Protein AF-A0A8B6HES9-F1 (afdb_monomer_lite)

pLDDT: mean 75.29, std 14.44, range [34.16, 93.25]

Radius of gyration: 29.22 Å; chains: 1; bounding box: 90×58×64 Å

Foldseek 3Di:
DDDPPPPPPDPDDPPAADQCAARFARHHDPDPDADDLVLLVLCQVQVVLCVVLVNQPHPDDCCNQCPPPTNSVSCVVSSHHHDPVNSVCRGPVVSVVSVVCVVDPPPPQWDWLVRVQVVVCVVCVVVVHNDDRDDSVVVVVVCCVVPVQWDWDDDPPTIIIGGPVCVVVNVCSVVPDCVVVVVVVVVVVVVVVVVPDPDPPPDDDDPVVVVVPDDDDD

Structure (mmCIF, N/CA/C/O backbone):
data_AF-A0A8B6HES9-F1
#
_entry.id   AF-A0A8B6HES9-F1
#
loop_
_atom_site.group_PDB
_atom_site.id
_atom_site.type_symbol
_atom_site.label_atom_id
_atom_site.label_alt_id
_atom_site.label_comp_id
_atom_site.label_asym_id
_atom_site.label_entity_id
_atom_site.label_seq_id
_atom_site.pdbx_PDB_ins_code
_atom_site.Cartn_x
_atom_site.Cartn_y
_atom_site.Cartn_z
_atom_site.occupancy
_atom_site.B_iso_or_equiv
_atom_site.auth_seq_id
_atom_site.auth_comp_id
_atom_site.auth_asym_id
_atom_site.auth_atom_id
_atom_site.pdbx_PDB_model_num
ATOM 1 N N . MET A 1 1 ? -30.762 -40.862 16.232 1.00 34.16 1 MET A N 1
ATOM 2 C CA . MET A 1 1 ? -31.813 -39.990 15.666 1.00 34.16 1 MET A CA 1
ATOM 3 C C . MET A 1 1 ? -31.389 -38.541 15.813 1.00 34.16 1 MET A C 1
ATOM 5 O O . MET A 1 1 ? -30.994 -38.138 16.899 1.00 34.16 1 MET A O 1
ATOM 9 N N . ALA A 1 2 ? -31.388 -37.820 14.696 1.00 34.88 2 ALA A N 1
ATOM 10 C CA . ALA A 1 2 ? -30.847 -36.479 14.538 1.00 34.88 2 ALA A CA 1
ATOM 11 C C . ALA A 1 2 ? -31.615 -35.413 15.338 1.00 34.88 2 ALA A C 1
ATOM 13 O O . ALA A 1 2 ? -32.841 -35.364 15.292 1.00 34.88 2 ALA A O 1
ATOM 14 N N . LYS A 1 3 ? -30.884 -34.498 15.983 1.00 34.69 3 LYS A N 1
ATOM 15 C CA . LYS A 1 3 ? -31.367 -33.142 16.263 1.00 34.69 3 LYS A CA 1
ATOM 16 C C . LYS A 1 3 ? -30.569 -32.186 15.387 1.00 34.69 3 LYS A C 1
ATOM 18 O O . LYS A 1 3 ? -29.464 -31.781 15.727 1.00 34.69 3 LYS A O 1
ATOM 23 N N . ILE A 1 4 ? -31.139 -31.881 14.225 1.00 37.88 4 ILE A N 1
ATOM 24 C CA . ILE A 1 4 ? -30.712 -30.776 13.370 1.00 37.88 4 ILE A CA 1
ATOM 25 C C . ILE A 1 4 ? -31.086 -29.495 14.119 1.00 37.88 4 ILE A C 1
ATOM 27 O O . ILE A 1 4 ? -32.245 -29.081 14.116 1.00 37.88 4 ILE A O 1
ATOM 31 N N . ILE A 1 5 ? -30.119 -28.894 14.811 1.00 40.62 5 ILE A N 1
ATOM 32 C CA . ILE A 1 5 ? -30.250 -27.524 15.302 1.00 40.62 5 ILE A CA 1
ATOM 33 C C . ILE A 1 5 ? -30.087 -26.624 14.077 1.00 40.62 5 ILE A C 1
ATOM 35 O O . ILE A 1 5 ? -28.983 -26.414 13.580 1.00 40.62 5 ILE A O 1
ATOM 39 N N . ARG A 1 6 ? -31.214 -26.119 13.567 1.00 39.84 6 ARG A N 1
ATOM 40 C CA . ARG A 1 6 ? -31.250 -24.932 12.707 1.00 39.84 6 ARG A CA 1
ATOM 41 C C . ARG A 1 6 ? -30.696 -23.757 13.515 1.00 39.84 6 ARG A C 1
ATOM 43 O O . ARG A 1 6 ? -31.442 -23.091 14.226 1.00 39.84 6 ARG A O 1
ATOM 50 N N . LEU A 1 7 ? -29.399 -23.496 13.400 1.00 37.38 7 LEU A N 1
ATOM 51 C CA . LEU A 1 7 ? -28.848 -22.179 13.696 1.00 37.38 7 LEU A CA 1
ATOM 52 C C . LEU A 1 7 ? -29.183 -21.273 12.510 1.00 37.38 7 LEU A C 1
ATOM 54 O O . LEU A 1 7 ? -28.430 -21.162 11.547 1.00 37.38 7 LEU A O 1
ATOM 58 N N . LEU A 1 8 ? -30.357 -20.646 12.584 1.00 42.25 8 LEU A N 1
ATOM 59 C CA . LEU A 1 8 ? -30.598 -19.363 11.935 1.00 42.25 8 LEU A CA 1
ATOM 60 C C . LEU A 1 8 ? -29.732 -18.333 12.670 1.00 42.25 8 LEU A C 1
ATOM 62 O O . LEU A 1 8 ? -30.194 -17.658 13.585 1.00 42.25 8 LEU A O 1
ATOM 66 N N . ALA A 1 9 ? -28.450 -18.267 12.318 1.00 35.72 9 ALA A N 1
ATOM 67 C CA . ALA A 1 9 ? -27.620 -17.132 12.676 1.00 35.72 9 ALA A CA 1
ATOM 68 C C . ALA A 1 9 ? -27.917 -16.022 11.664 1.00 35.72 9 ALA A C 1
ATOM 70 O O . ALA A 1 9 ? -27.578 -16.121 10.486 1.00 35.72 9 ALA A O 1
ATOM 71 N N . SER A 1 10 ? -28.635 -15.015 12.152 1.00 40.62 10 SER A N 1
ATOM 72 C CA . SER A 1 10 ? -28.864 -13.721 11.520 1.00 40.62 10 SER A CA 1
ATOM 73 C C . SER A 1 10 ? -27.591 -13.200 10.846 1.00 40.62 10 SER A C 1
ATOM 75 O O . SER A 1 10 ? -26.553 -13.061 11.490 1.00 40.62 10 SER A O 1
ATOM 77 N N . SER A 1 11 ? -27.671 -12.904 9.552 1.00 44.75 11 SER A N 1
ATOM 78 C CA . SER A 1 11 ? -26.618 -12.260 8.766 1.00 44.75 11 SER A CA 1
ATOM 79 C C . SER A 1 11 ? -26.567 -10.748 9.032 1.00 44.75 11 SER A C 1
ATOM 81 O O . SER A 1 11 ? -26.698 -9.957 8.101 1.00 44.75 11 SER A O 1
ATOM 83 N N . ALA A 1 12 ? -26.420 -10.348 10.296 1.00 42.59 12 ALA A N 1
ATOM 84 C CA . ALA A 1 12 ? -26.303 -8.950 10.703 1.00 42.59 12 ALA A CA 1
ATOM 85 C C . ALA A 1 12 ? -24.892 -8.668 11.252 1.00 42.59 12 ALA A C 1
ATOM 87 O O . ALA A 1 12 ? -24.529 -9.129 12.331 1.00 42.59 12 ALA A O 1
ATOM 88 N N . ASP A 1 13 ? -24.101 -7.965 10.439 1.00 45.03 13 ASP A N 1
ATOM 89 C CA . ASP A 1 13 ? -23.081 -6.971 10.805 1.00 45.03 13 ASP A CA 1
ATOM 90 C C . ASP A 1 13 ? -22.252 -7.200 12.080 1.00 45.03 13 ASP A C 1
ATOM 92 O O . ASP A 1 13 ? -22.381 -6.500 13.080 1.00 45.03 13 ASP A O 1
ATOM 96 N N . ILE A 1 14 ? -21.292 -8.124 12.026 1.00 49.12 14 ILE A N 1
ATOM 97 C CA . ILE A 1 14 ? -20.316 -8.315 13.111 1.00 49.12 14 ILE A CA 1
ATOM 98 C C . ILE A 1 14 ? -19.074 -7.442 12.884 1.00 49.12 14 ILE A C 1
ATOM 100 O O . ILE A 1 14 ? -18.001 -8.006 12.753 1.00 49.12 14 ILE A O 1
ATOM 104 N N . TRP A 1 15 ? -19.169 -6.106 12.817 1.00 58.66 15 TRP A N 1
ATOM 105 C CA . TRP A 1 15 ? -17.980 -5.227 12.955 1.00 58.66 15 TRP A CA 1
ATOM 106 C C . TRP A 1 15 ? -18.304 -3.804 13.455 1.00 58.66 15 TRP A C 1
ATOM 108 O O . TRP A 1 15 ? -17.735 -2.829 12.962 1.00 58.66 15 TRP A O 1
ATOM 118 N N . GLU A 1 16 ? -19.191 -3.645 14.435 1.00 71.88 16 GLU A N 1
ATOM 119 C CA . GLU A 1 16 ? -19.455 -2.327 15.033 1.00 71.88 16 GLU A CA 1
ATOM 120 C C . GLU A 1 16 ? -18.166 -1.730 15.652 1.00 71.88 16 GLU A C 1
ATOM 122 O O . GLU A 1 16 ? -17.304 -2.446 16.180 1.00 71.88 16 GLU A O 1
ATOM 127 N N . THR A 1 17 ? -17.952 -0.421 15.496 1.00 81.06 17 THR A N 1
ATOM 128 C CA . THR A 1 17 ? -16.776 0.265 16.058 1.00 81.06 17 THR A CA 1
ATOM 129 C C . THR A 1 17 ? -17.053 0.610 17.508 1.00 81.06 17 THR A C 1
ATOM 131 O O . THR A 1 17 ? -17.986 1.349 17.804 1.00 81.06 17 THR A O 1
ATOM 134 N N . ASP A 1 18 ? -16.212 0.122 18.416 1.00 83.81 18 ASP A N 1
ATOM 135 C CA . ASP A 1 18 ? -16.264 0.553 19.806 1.00 83.81 18 ASP A CA 1
ATOM 136 C C . ASP A 1 18 ? -15.560 1.911 19.935 1.00 83.81 18 ASP A C 1
ATOM 138 O O . ASP A 1 18 ? -14.329 1.996 19.973 1.00 83.81 18 ASP A O 1
ATOM 142 N N . TRP A 1 19 ? -16.347 2.985 19.976 1.00 85.00 19 TRP A N 1
ATOM 143 C CA . TRP A 1 19 ? -15.852 4.363 20.072 1.00 85.00 19 TRP A CA 1
ATOM 144 C C . TRP A 1 19 ? -15.272 4.713 21.451 1.00 85.00 19 TRP A C 1
ATOM 146 O O . TRP A 1 19 ? -14.629 5.754 21.603 1.00 85.00 19 TRP A O 1
ATOM 156 N N . THR A 1 20 ? -15.434 3.839 22.454 1.00 81.19 20 THR A N 1
ATOM 157 C CA . THR A 1 20 ? -14.733 3.982 23.743 1.00 81.19 20 THR A CA 1
ATOM 158 C C . THR A 1 20 ? -13.254 3.596 23.635 1.00 81.19 20 THR A C 1
ATOM 160 O O . THR A 1 20 ? -12.436 4.020 24.457 1.00 81.19 20 THR A O 1
ATOM 163 N N . LYS A 1 21 ? -12.904 2.842 22.586 1.00 84.69 21 LYS A N 1
ATOM 164 C CA . LYS A 1 21 ? -11.553 2.407 22.233 1.00 84.69 21 LYS A CA 1
ATOM 165 C C . LYS A 1 21 ? -10.972 3.261 21.112 1.00 84.69 21 LYS A C 1
ATOM 167 O O . LYS A 1 21 ? -11.639 4.107 20.516 1.00 84.69 21 LYS A O 1
ATOM 172 N N . TRP A 1 22 ? -9.698 3.046 20.802 1.00 85.88 22 TRP A N 1
ATOM 173 C CA . TRP A 1 22 ? -9.084 3.704 19.653 1.00 85.88 22 TRP A CA 1
ATOM 174 C C . TRP A 1 22 ? -9.729 3.222 18.356 1.00 85.88 22 TRP A C 1
ATOM 176 O O . TRP A 1 22 ? -9.612 2.053 17.997 1.00 85.88 22 TRP A O 1
ATOM 186 N N . CYS A 1 23 ? -10.348 4.127 17.603 1.00 86.31 23 CYS A N 1
ATOM 187 C CA . CYS A 1 23 ? -11.149 3.775 16.427 1.00 86.31 23 CYS A CA 1
ATOM 188 C C . CYS A 1 23 ? -10.378 2.966 15.362 1.00 86.31 23 CYS A C 1
ATOM 190 O O . CYS A 1 23 ? -10.962 2.095 14.724 1.00 86.31 23 CYS A O 1
ATOM 192 N N . LEU A 1 24 ? -9.062 3.183 15.212 1.00 86.44 24 LEU A N 1
ATOM 193 C CA . LEU A 1 24 ? -8.240 2.536 14.177 1.00 86.44 24 LEU A CA 1
ATOM 194 C C . LEU A 1 24 ? -7.745 1.123 14.527 1.00 86.44 24 LEU A C 1
ATOM 196 O O . LEU A 1 24 ? -7.635 0.295 13.630 1.00 86.44 24 LEU A O 1
ATOM 200 N N . CYS A 1 25 ? -7.399 0.844 15.788 1.00 85.12 25 CYS A N 1
ATOM 201 C CA . CYS A 1 25 ? -6.838 -0.456 16.202 1.00 85.12 25 CYS A CA 1
ATOM 202 C C . CYS A 1 25 ? -7.688 -1.201 1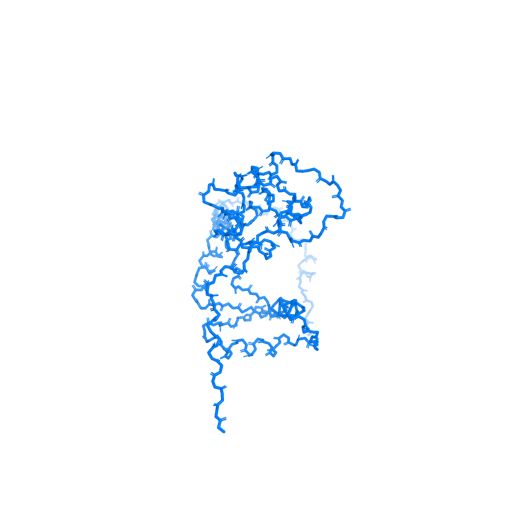7.236 1.00 85.12 25 CYS A C 1
ATOM 204 O O . CYS A 1 25 ? -7.400 -2.354 17.527 1.00 85.12 25 CYS A O 1
ATOM 206 N N . GLN A 1 26 ? -8.739 -0.567 17.765 1.00 85.69 26 GLN A N 1
ATOM 207 C CA . GLN A 1 26 ? -9.658 -1.127 18.760 1.00 85.69 26 GLN A CA 1
ATOM 208 C C . GLN A 1 26 ? -8.974 -1.574 20.063 1.00 85.69 26 GLN A C 1
ATOM 210 O O . GLN A 1 26 ? -9.501 -2.411 20.790 1.00 85.69 26 GLN A O 1
ATOM 215 N N . GLU A 1 27 ? -7.818 -0.994 20.382 1.00 81.50 27 GLU A N 1
ATOM 216 C CA . GLU A 1 27 ? -7.149 -1.167 21.672 1.00 81.50 27 GLU A CA 1
ATOM 217 C C . GLU A 1 27 ? -7.706 -0.175 22.705 1.00 81.50 27 GLU A C 1
ATOM 219 O O . GLU A 1 27 ? -8.280 0.863 22.357 1.00 81.50 27 GLU A O 1
ATOM 224 N N . VAL A 1 28 ? -7.550 -0.493 23.990 1.00 77.44 28 VAL A N 1
ATOM 225 C CA . VAL A 1 28 ? -8.020 0.365 25.087 1.00 77.44 28 VAL A CA 1
ATOM 226 C C . VAL A 1 28 ? -7.121 1.608 25.208 1.00 77.44 28 VAL A C 1
ATOM 228 O O . VAL A 1 28 ? -5.902 1.482 25.086 1.00 77.44 28 VAL A O 1
ATOM 231 N N . PRO A 1 29 ? -7.674 2.808 25.469 1.00 71.31 29 PRO A N 1
ATOM 232 C CA . PRO A 1 29 ? -6.888 4.013 25.710 1.00 71.31 29 PRO A CA 1
ATOM 233 C C . PRO A 1 29 ? -6.021 3.916 26.959 1.00 71.31 29 PRO A C 1
ATOM 235 O O . PRO A 1 29 ? -6.522 4.030 28.072 1.00 71.31 29 PRO A O 1
ATOM 238 N N . THR A 1 30 ? -4.715 3.735 26.764 1.00 69.56 30 THR A N 1
ATOM 239 C CA . THR A 1 30 ? -3.713 3.813 27.838 1.00 69.56 30 THR A CA 1
ATOM 240 C C . THR A 1 30 ? -3.320 5.258 28.145 1.00 69.56 30 THR A C 1
ATOM 242 O O . THR A 1 30 ? -3.079 5.584 29.302 1.00 69.56 30 THR A O 1
ATOM 245 N N . ASP A 1 31 ? -3.336 6.136 27.133 1.00 59.78 31 ASP A N 1
ATOM 246 C CA . ASP A 1 31 ? -2.957 7.547 27.250 1.00 59.78 31 ASP A CA 1
ATOM 247 C C . ASP A 1 31 ? -4.090 8.502 26.841 1.00 59.78 31 ASP A C 1
ATOM 249 O O . ASP A 1 31 ? -4.823 8.276 25.875 1.00 59.78 31 ASP A O 1
ATOM 253 N N . LEU A 1 32 ? -4.186 9.633 27.548 1.00 56.22 32 LEU A N 1
ATOM 254 C CA . LEU A 1 32 ? -5.170 10.713 27.361 1.00 56.22 32 LEU A CA 1
ATOM 255 C C . LEU A 1 32 ? -4.885 11.605 26.134 1.00 56.22 32 LEU A C 1
ATOM 257 O O . LEU A 1 32 ? -5.053 12.827 26.192 1.00 56.22 32 LEU A O 1
ATOM 261 N N . LEU A 1 33 ? -4.429 11.039 25.013 1.00 57.62 33 LEU A N 1
ATOM 262 C CA . LEU A 1 33 ? -4.167 11.855 23.829 1.00 57.62 33 LEU A CA 1
ATOM 263 C C . LEU A 1 33 ? -5.486 12.353 23.220 1.00 57.62 33 LEU A C 1
ATOM 265 O O . LEU A 1 33 ? -6.389 11.571 22.920 1.00 57.62 33 LEU A O 1
ATOM 269 N N . LYS A 1 34 ? -5.595 13.674 23.052 1.00 61.28 34 LYS A N 1
ATOM 270 C CA . LYS A 1 34 ? -6.788 14.327 22.504 1.00 61.28 34 LYS A CA 1
ATOM 271 C C . LYS A 1 34 ? -6.878 14.104 20.994 1.00 61.28 34 LYS A C 1
ATOM 273 O O . LYS A 1 34 ? -5.874 14.187 20.283 1.00 61.28 34 LYS A O 1
ATOM 278 N N . SER A 1 35 ? -8.092 13.858 20.515 1.00 67.38 35 SER A N 1
ATOM 279 C CA . SER A 1 35 ? -8.437 13.999 19.106 1.00 67.38 35 SER A CA 1
ATOM 280 C C . SER A 1 35 ? -8.210 15.449 18.659 1.00 67.38 35 SER A C 1
ATOM 282 O O . SER A 1 35 ? -8.375 16.393 19.432 1.00 67.38 35 SER A O 1
ATOM 284 N N . SER A 1 36 ? -7.770 15.628 17.418 1.00 76.25 36 SER A N 1
ATOM 285 C CA . SER A 1 36 ? -7.551 16.929 16.786 1.00 76.25 36 SER A CA 1
ATOM 286 C C . SER A 1 36 ? -8.268 16.929 15.444 1.00 76.25 36 SER A C 1
ATOM 288 O O . SER A 1 36 ? -8.196 15.937 14.713 1.00 76.25 36 SER A O 1
ATOM 290 N N . ASP A 1 37 ? -8.925 18.039 15.108 1.00 80.12 37 ASP A N 1
ATOM 291 C CA . ASP A 1 37 ? -9.679 18.174 13.858 1.00 80.12 37 ASP A CA 1
ATOM 292 C C . ASP A 1 37 ? -8.814 17.931 12.615 1.00 80.12 37 ASP A C 1
ATOM 294 O O . ASP A 1 37 ? -9.247 17.242 11.693 1.00 80.12 37 ASP A O 1
ATOM 298 N N . GLU A 1 38 ? -7.553 18.375 12.623 1.00 82.25 38 GLU A N 1
ATOM 299 C CA . GLU A 1 38 ? -6.601 18.084 11.541 1.00 82.25 38 GLU A CA 1
ATOM 300 C C . GLU A 1 38 ? -6.343 16.580 11.376 1.00 82.25 38 GLU A C 1
ATOM 302 O O . GLU A 1 38 ? -6.085 16.094 10.272 1.00 82.25 38 GLU A O 1
ATOM 307 N N . GLY A 1 39 ? -6.410 15.819 12.472 1.00 85.38 39 GLY A N 1
ATOM 308 C CA . GLY A 1 39 ? -6.305 14.367 12.438 1.00 85.38 39 GLY A CA 1
ATOM 309 C C . GLY A 1 39 ? -7.480 13.718 11.719 1.00 85.38 39 GLY A C 1
ATOM 310 O O . GLY A 1 39 ? -7.251 12.829 10.901 1.00 85.38 39 GLY A O 1
ATOM 311 N N . TYR A 1 40 ? -8.707 14.183 11.966 1.00 89.88 40 TYR A N 1
ATOM 312 C CA . TYR A 1 40 ? -9.898 13.664 11.290 1.00 89.88 40 TYR A CA 1
ATOM 313 C C . TYR A 1 40 ? -9.890 13.966 9.797 1.00 89.88 40 TYR A C 1
ATOM 315 O O . TYR A 1 40 ? -10.143 13.061 9.005 1.00 89.88 40 TYR A O 1
ATOM 323 N N . THR A 1 41 ? -9.534 15.189 9.398 1.00 90.69 41 THR A N 1
ATOM 324 C CA . THR A 1 41 ? -9.456 15.561 7.978 1.00 90.69 41 THR A CA 1
ATOM 325 C C . THR A 1 41 ? -8.403 14.733 7.242 1.00 90.69 41 THR A C 1
ATOM 327 O O . THR A 1 41 ? -8.655 14.211 6.155 1.00 90.69 41 THR A O 1
ATOM 330 N N . MET A 1 42 ? -7.226 14.536 7.846 1.00 91.56 42 MET A N 1
ATOM 331 C CA . MET A 1 42 ? -6.168 13.723 7.242 1.00 91.56 42 MET A CA 1
ATOM 332 C C . MET A 1 42 ? -6.573 12.249 7.125 1.00 91.56 42 MET A C 1
ATOM 334 O O . MET A 1 42 ? -6.421 11.657 6.058 1.00 91.56 42 MET A O 1
ATOM 338 N N . LEU A 1 43 ? -7.124 11.658 8.189 1.00 91.62 43 LEU A N 1
ATOM 339 C CA . LEU A 1 43 ? -7.562 10.260 8.176 1.00 91.62 43 LEU A CA 1
ATOM 340 C C . LEU A 1 43 ? -8.730 10.043 7.212 1.00 91.62 43 LEU A C 1
ATOM 342 O O . LEU A 1 43 ? -8.695 9.099 6.425 1.00 91.62 43 LEU A O 1
ATOM 346 N N . GLY A 1 44 ? -9.719 10.936 7.218 1.00 90.50 44 GLY A N 1
ATOM 347 C CA . GLY A 1 44 ? -10.875 10.862 6.332 1.00 90.50 44 GLY A CA 1
ATOM 348 C C . GLY A 1 44 ? -10.504 10.949 4.855 1.00 90.50 44 GLY A C 1
ATOM 349 O O . GLY A 1 44 ? -11.107 10.257 4.039 1.00 90.50 44 GLY A O 1
ATOM 350 N N . LYS A 1 45 ? -9.465 11.722 4.518 1.00 92.38 45 LYS A N 1
ATOM 351 C CA . LYS A 1 45 ? -8.918 11.791 3.159 1.00 92.38 45 LYS A CA 1
ATOM 352 C C . LYS A 1 45 ? -8.054 10.581 2.804 1.00 92.38 45 LYS A C 1
ATOM 354 O O . LYS A 1 45 ? -8.183 10.035 1.713 1.00 92.38 45 LYS A O 1
ATOM 359 N N . ASN A 1 46 ? -7.146 10.177 3.690 1.00 93.25 46 ASN A N 1
ATOM 360 C CA . ASN A 1 46 ? -6.099 9.222 3.335 1.00 93.25 46 ASN A CA 1
ATOM 361 C C . ASN A 1 46 ? -6.560 7.767 3.439 1.00 93.25 46 ASN A C 1
ATOM 363 O O . ASN A 1 46 ? -6.153 6.960 2.609 1.00 93.25 46 ASN A O 1
ATOM 367 N N . ILE A 1 47 ? -7.402 7.409 4.416 1.00 91.81 47 ILE A N 1
ATOM 368 C CA . ILE A 1 47 ? -7.869 6.024 4.603 1.00 91.81 47 ILE A CA 1
ATOM 369 C C . ILE A 1 47 ? -8.541 5.462 3.331 1.00 91.81 47 ILE A C 1
ATOM 371 O O . ILE A 1 47 ? -8.148 4.368 2.916 1.00 91.81 47 ILE A O 1
ATOM 375 N N . PRO A 1 48 ? -9.481 6.172 2.667 1.00 90.69 48 PRO A N 1
ATOM 376 C CA . PRO A 1 48 ? -10.070 5.702 1.413 1.00 90.69 48 PRO A CA 1
ATOM 377 C C . PRO A 1 48 ? -9.020 5.496 0.319 1.00 90.69 48 PRO A C 1
ATOM 379 O O . PRO A 1 48 ? -9.011 4.456 -0.333 1.00 90.69 48 PRO A O 1
ATOM 382 N N . LEU A 1 49 ? -8.070 6.429 0.187 1.00 89.88 49 LEU A N 1
ATOM 383 C CA . LEU A 1 49 ? -6.991 6.329 -0.797 1.00 89.88 49 LEU A CA 1
ATOM 384 C C . LEU A 1 49 ? -6.094 5.114 -0.526 1.00 89.88 49 LEU A C 1
ATOM 386 O O . LEU A 1 49 ? -5.757 4.378 -1.446 1.00 89.88 49 LEU A O 1
ATOM 390 N N . PHE A 1 50 ? -5.742 4.832 0.730 1.00 88.19 50 PHE A N 1
ATOM 391 C CA . PHE A 1 50 ? -4.991 3.619 1.075 1.00 88.19 50 PHE A CA 1
ATOM 392 C C . PHE A 1 50 ? -5.749 2.332 0.726 1.00 88.19 50 PHE A C 1
ATOM 394 O O . PHE A 1 50 ? -5.121 1.340 0.348 1.00 88.19 50 PHE A O 1
ATOM 401 N N . HIS A 1 51 ? -7.078 2.335 0.818 1.00 87.44 51 HIS A N 1
ATOM 402 C CA . HIS A 1 51 ? -7.898 1.194 0.423 1.00 87.44 51 HIS A CA 1
ATOM 403 C C . HIS A 1 51 ? -8.001 1.016 -1.085 1.00 87.44 51 HIS A C 1
ATOM 405 O O . HIS A 1 51 ? -7.800 -0.100 -1.556 1.00 87.44 51 HIS A O 1
ATOM 411 N N . GLU A 1 52 ? -8.194 2.092 -1.848 1.00 86.50 52 GLU A N 1
ATOM 412 C CA . GLU A 1 52 ? -8.084 2.059 -3.315 1.00 86.50 52 GLU A CA 1
ATOM 413 C C . GLU A 1 52 ? -6.699 1.560 -3.760 1.00 86.50 52 GLU A C 1
ATOM 415 O O . GLU A 1 52 ? -6.531 0.880 -4.781 1.00 86.50 52 GLU A O 1
ATOM 420 N N . LEU A 1 53 ? -5.671 1.864 -2.964 1.00 82.62 53 LEU A N 1
ATOM 421 C CA . LEU A 1 53 ? -4.316 1.387 -3.185 1.00 82.62 53 LEU A CA 1
ATOM 422 C C . LEU A 1 53 ? -4.083 -0.071 -2.750 1.00 82.62 53 LEU A C 1
ATOM 424 O O . LEU A 1 53 ? -3.027 -0.606 -3.074 1.00 82.62 53 LEU A O 1
ATOM 428 N N . ASN A 1 54 ? -5.043 -0.732 -2.090 1.00 80.31 54 ASN A N 1
ATOM 429 C CA . ASN A 1 54 ? -4.874 -2.030 -1.416 1.00 80.31 54 ASN A CA 1
ATOM 430 C C . ASN A 1 54 ? -3.647 -2.064 -0.480 1.00 80.31 54 ASN A C 1
ATOM 432 O O . ASN A 1 54 ? -2.994 -3.093 -0.331 1.00 80.31 54 ASN A O 1
ATOM 436 N N . ALA A 1 55 ? -3.326 -0.932 0.149 1.00 82.75 55 ALA A N 1
ATOM 437 C CA . ALA A 1 55 ? -2.107 -0.723 0.928 1.00 82.75 55 ALA A CA 1
ATOM 438 C C . ALA A 1 55 ? -2.407 -0.299 2.378 1.00 82.75 55 ALA A C 1
ATOM 440 O O . ALA A 1 55 ? -1.678 0.507 2.956 1.00 82.75 55 ALA A O 1
ATOM 441 N N . ILE A 1 56 ? -3.503 -0.797 2.967 1.00 82.88 56 ILE A N 1
ATOM 442 C CA . ILE A 1 56 ? -3.920 -0.414 4.322 1.00 82.88 56 ILE A CA 1
ATOM 443 C C . ILE A 1 56 ? -2.868 -0.899 5.351 1.00 82.88 56 ILE A C 1
ATOM 445 O O . ILE A 1 56 ? -2.665 -2.106 5.481 1.00 82.88 56 ILE A O 1
ATOM 449 N N . PRO A 1 57 ? -2.213 -0.001 6.121 1.00 79.62 57 PRO A N 1
ATOM 450 C CA . PRO A 1 57 ? -1.102 -0.365 7.017 1.00 79.62 57 PRO A CA 1
ATOM 451 C C . PRO A 1 57 ? -1.487 -1.129 8.296 1.00 79.62 57 PRO A C 1
ATOM 453 O O . PRO A 1 57 ? -0.614 -1.518 9.075 1.00 79.62 57 PRO A O 1
ATOM 456 N N . ILE A 1 58 ? -2.782 -1.239 8.586 1.00 82.19 58 ILE A N 1
ATOM 457 C CA . ILE A 1 58 ? -3.355 -1.903 9.763 1.00 82.19 58 ILE A CA 1
ATOM 458 C C . ILE A 1 58 ? -4.582 -2.677 9.268 1.00 82.19 58 ILE A C 1
ATOM 460 O O . ILE A 1 58 ? -5.272 -2.158 8.393 1.00 82.19 58 ILE A O 1
ATOM 464 N N . PRO A 1 59 ? -4.900 -3.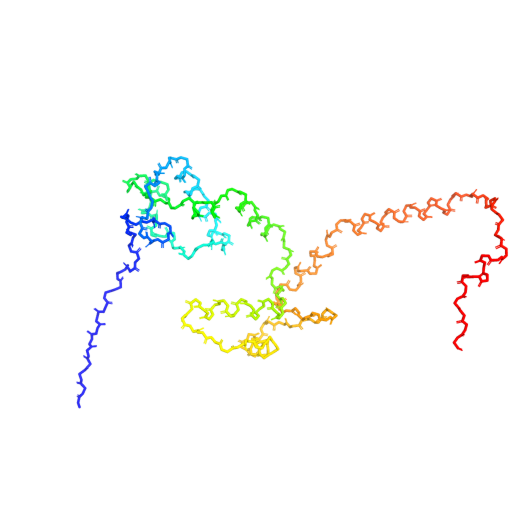868 9.804 1.00 76.31 59 PRO A N 1
ATOM 465 C CA . PRO A 1 59 ? -6.162 -4.539 9.510 1.00 76.31 59 PRO A CA 1
ATOM 466 C C . PRO A 1 59 ? -7.346 -3.639 9.899 1.00 76.31 59 PRO A C 1
ATOM 468 O O . PRO A 1 59 ? -7.700 -3.527 11.070 1.00 76.31 59 PRO A O 1
ATOM 471 N N . LEU A 1 60 ? -7.923 -2.951 8.915 1.00 80.62 60 LEU A N 1
ATOM 472 C CA . LEU A 1 60 ? -8.986 -1.972 9.103 1.00 80.62 60 LEU A CA 1
ATOM 473 C C . LEU A 1 60 ? -10.014 -2.128 7.985 1.00 80.62 60 LEU A C 1
ATOM 475 O O . LEU A 1 60 ? -9.677 -2.025 6.808 1.00 80.62 60 LEU A O 1
ATOM 479 N N . ASP A 1 61 ? -11.270 -2.341 8.369 1.00 82.06 61 ASP A N 1
ATOM 480 C CA . ASP A 1 61 ? -12.409 -2.270 7.457 1.00 82.06 61 ASP A CA 1
ATOM 481 C C . ASP A 1 61 ? -12.991 -0.853 7.499 1.00 82.06 61 ASP A C 1
ATOM 483 O O . ASP A 1 61 ? -13.379 -0.353 8.556 1.00 82.06 61 ASP A O 1
ATOM 487 N N . ILE A 1 62 ? -13.040 -0.201 6.339 1.00 84.56 62 ILE A N 1
ATOM 488 C CA . ILE A 1 62 ? -13.504 1.183 6.198 1.00 84.56 62 ILE A CA 1
ATOM 489 C C . ILE A 1 62 ? -14.984 1.332 6.504 1.00 84.56 62 ILE A C 1
ATOM 491 O O . ILE A 1 62 ? -15.395 2.378 7.007 1.00 84.56 62 ILE A O 1
ATOM 495 N N . ARG A 1 63 ? -15.785 0.297 6.242 1.00 84.12 63 ARG A N 1
ATOM 496 C CA . ARG A 1 63 ? -17.236 0.339 6.469 1.00 84.12 63 ARG A CA 1
ATOM 497 C C . ARG A 1 63 ? -17.568 0.624 7.931 1.00 84.12 63 ARG A C 1
ATOM 499 O O . ARG A 1 63 ? -18.555 1.282 8.220 1.00 84.12 63 ARG A O 1
ATOM 506 N N . ARG A 1 64 ? -16.677 0.223 8.840 1.00 86.25 64 ARG A N 1
ATOM 507 C CA . ARG A 1 64 ? -16.790 0.455 10.285 1.00 86.25 64 ARG A CA 1
ATOM 508 C C . ARG A 1 64 ? -16.652 1.922 10.688 1.00 86.25 64 ARG A C 1
ATOM 510 O O . ARG A 1 64 ? -17.089 2.304 11.768 1.00 86.25 64 ARG A O 1
ATOM 517 N N . LEU A 1 65 ? -15.983 2.721 9.859 1.00 85.38 65 LEU A N 1
ATOM 518 C CA . LEU A 1 65 ? -15.706 4.135 10.112 1.00 85.38 65 LEU A CA 1
ATOM 519 C C . LEU A 1 65 ? -16.506 5.063 9.195 1.00 85.38 65 LEU A C 1
ATOM 521 O O . LEU A 1 65 ? -16.360 6.275 9.303 1.00 85.38 65 LEU A O 1
ATOM 525 N N . ASN A 1 66 ? -17.315 4.525 8.281 1.00 85.75 66 ASN A N 1
ATOM 526 C CA . ASN A 1 66 ? -18.091 5.309 7.330 1.00 85.75 66 ASN A CA 1
ATOM 527 C C . ASN A 1 66 ? -19.571 4.923 7.397 1.00 85.75 66 ASN A C 1
ATOM 529 O O . ASN A 1 66 ? -19.996 3.976 6.740 1.00 85.75 66 ASN A O 1
ATOM 533 N N . HIS A 1 67 ? -20.364 5.704 8.135 1.00 82.12 67 HIS A N 1
ATOM 534 C CA . HIS A 1 67 ? -21.820 5.526 8.231 1.00 82.12 67 HIS A CA 1
ATOM 535 C C . HIS A 1 67 ? -22.594 6.188 7.067 1.00 82.12 67 HIS A C 1
ATOM 537 O O . HIS A 1 67 ? -23.784 6.461 7.188 1.00 82.12 67 HIS A O 1
ATOM 543 N N . GLY A 1 68 ? -21.929 6.471 5.940 1.00 78.75 68 GLY A N 1
ATOM 544 C CA . GLY A 1 68 ? -22.539 7.028 4.724 1.00 78.75 68 GLY A CA 1
ATOM 5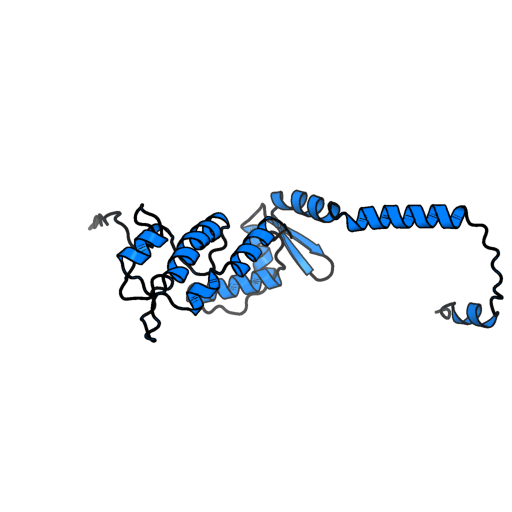45 C C . GLY A 1 68 ? -22.317 8.530 4.516 1.00 78.75 68 GLY A C 1
ATOM 546 O O . GLY A 1 68 ? -22.433 9.004 3.391 1.00 78.75 68 GLY A O 1
ATOM 547 N N . GLU A 1 69 ? -21.919 9.268 5.554 1.00 81.19 69 GLU A N 1
ATOM 548 C CA . GLU A 1 69 ? -21.613 10.712 5.490 1.00 81.19 69 GLU A CA 1
ATOM 549 C C . GLU A 1 69 ? -20.111 11.008 5.294 1.00 81.19 69 GLU A C 1
ATOM 551 O O . GLU A 1 69 ? -19.688 12.167 5.263 1.00 81.19 69 GLU A O 1
ATOM 556 N N . GLY A 1 70 ? -19.290 9.960 5.178 1.00 86.25 70 GLY A N 1
ATOM 557 C CA . GLY A 1 70 ? -17.835 10.044 5.107 1.00 86.25 70 GLY A CA 1
ATOM 558 C C . GLY A 1 70 ? -17.148 9.766 6.446 1.00 86.25 70 GLY A C 1
ATOM 559 O O . GLY A 1 70 ? -17.717 9.933 7.529 1.00 86.25 70 GLY A O 1
ATOM 560 N N . ILE A 1 71 ? -15.889 9.327 6.362 1.00 89.25 71 ILE A N 1
ATOM 561 C CA . ILE A 1 71 ? -15.096 8.905 7.527 1.00 89.25 71 ILE A CA 1
ATOM 562 C C . ILE A 1 71 ? -14.843 10.076 8.478 1.00 89.25 71 ILE A C 1
ATOM 564 O O . ILE A 1 71 ? -15.040 9.947 9.680 1.00 89.25 71 ILE A O 1
ATOM 568 N N . GLU A 1 72 ? -14.452 11.236 7.946 1.00 91.12 72 GLU A N 1
ATOM 569 C CA . GLU A 1 72 ? -14.204 12.432 8.758 1.00 91.12 72 GLU A CA 1
ATOM 570 C C . GLU A 1 72 ? -15.451 12.846 9.552 1.00 91.12 72 GLU A C 1
ATOM 572 O O . GLU A 1 72 ? -15.373 13.038 10.766 1.00 91.12 72 GLU A O 1
ATOM 577 N N . SER A 1 73 ? -16.601 12.943 8.877 1.00 88.12 73 SER A N 1
ATOM 578 C CA . SER A 1 73 ? -17.882 13.318 9.483 1.00 88.12 73 SER A CA 1
ATOM 579 C C . SER A 1 73 ? -18.280 12.344 10.593 1.00 88.12 73 SER A C 1
ATOM 581 O O . SER A 1 73 ? -18.647 12.765 11.690 1.00 88.12 73 SER A O 1
ATOM 583 N N . THR A 1 74 ? -18.125 11.041 10.338 1.00 89.38 74 THR A N 1
ATOM 584 C CA . THR A 1 74 ? -18.438 9.979 11.305 1.00 89.38 74 THR A CA 1
ATOM 585 C C . THR A 1 74 ? -17.526 10.067 12.534 1.00 89.38 74 THR A C 1
ATOM 587 O O . THR A 1 74 ? -18.007 10.058 13.664 1.00 89.38 74 THR A O 1
ATOM 590 N N . MET A 1 75 ? -16.215 10.244 12.341 1.00 89.00 75 MET A N 1
ATOM 591 C CA . MET A 1 75 ? -15.254 10.369 13.445 1.00 89.00 75 MET A CA 1
ATOM 592 C C . MET A 1 75 ? -15.484 11.625 14.294 1.00 89.00 75 MET A C 1
ATOM 594 O O . MET A 1 75 ? -15.324 11.572 15.514 1.00 89.00 75 MET A O 1
ATOM 598 N N . LYS A 1 76 ? -15.873 12.742 13.667 1.00 89.44 76 LYS A N 1
ATOM 599 C CA . LYS A 1 76 ? -16.222 13.985 14.370 1.00 89.44 76 LYS A CA 1
ATOM 600 C C . LYS A 1 76 ? -17.478 13.818 15.219 1.00 89.44 76 LYS A C 1
ATOM 602 O O . LYS A 1 76 ? -17.472 14.205 16.385 1.00 89.44 76 LYS A O 1
ATOM 607 N N . LYS A 1 77 ? -18.527 13.216 14.653 1.00 89.19 77 LYS A N 1
ATOM 608 C CA . LYS A 1 77 ? -19.809 12.981 15.333 1.00 89.19 77 LYS A CA 1
ATOM 609 C C . LYS A 1 77 ? -19.653 12.101 16.571 1.00 89.19 77 LYS A C 1
ATOM 611 O O . LYS A 1 77 ? -20.191 12.429 17.622 1.00 89.19 77 LYS A O 1
ATOM 616 N N . GLU A 1 78 ? -18.860 11.041 16.456 1.00 86.94 78 GLU A N 1
ATOM 617 C CA . GLU A 1 78 ? -18.612 10.082 17.541 1.00 86.94 78 GLU A CA 1
ATOM 618 C C . GLU A 1 78 ? -17.457 10.501 18.472 1.00 86.94 78 GLU A C 1
ATOM 620 O O . GLU A 1 78 ? -17.081 9.762 19.380 1.00 86.94 78 GLU A O 1
ATOM 625 N N . ASN A 1 79 ? -16.868 11.686 18.254 1.00 85.69 79 ASN A N 1
ATOM 626 C CA . ASN A 1 79 ? -15.696 12.201 18.970 1.00 85.69 79 ASN A CA 1
ATOM 627 C C . ASN A 1 79 ? -14.573 11.153 19.129 1.00 85.69 79 ASN A C 1
ATOM 629 O O . ASN A 1 79 ? -14.032 10.914 20.215 1.00 85.69 79 ASN A O 1
ATOM 633 N N . ALA A 1 80 ? -14.260 10.496 18.015 1.00 86.81 80 ALA A N 1
ATOM 634 C CA . ALA A 1 80 ? -13.440 9.302 17.972 1.00 86.81 80 ALA A CA 1
ATOM 635 C C . ALA A 1 80 ? -11.995 9.551 18.421 1.00 86.81 80 ALA A C 1
ATOM 637 O O . ALA A 1 80 ? -11.261 10.377 17.878 1.00 86.81 80 ALA A O 1
ATOM 638 N N . LYS A 1 81 ? -11.514 8.736 19.355 1.00 87.25 81 LYS A N 1
ATOM 639 C CA . LYS A 1 81 ? -10.106 8.766 19.758 1.00 87.25 81 LYS A CA 1
ATOM 640 C C . LYS A 1 81 ? -9.268 7.949 18.774 1.00 87.25 81 LYS A C 1
ATOM 642 O O . LYS A 1 81 ? -9.663 6.849 18.383 1.00 87.25 81 LYS A O 1
ATOM 647 N N . TYR A 1 82 ? -8.068 8.418 18.424 1.00 86.88 82 TYR A N 1
ATOM 648 C CA . TYR A 1 82 ? -7.078 7.631 17.669 1.00 86.88 82 TYR A CA 1
ATOM 649 C C . TYR A 1 82 ? -5.674 7.690 18.294 1.00 86.88 82 TYR A C 1
ATOM 651 O O . TYR A 1 82 ? -5.228 8.727 18.783 1.00 86.88 82 TYR A O 1
ATOM 659 N N . HIS A 1 83 ? -4.939 6.580 18.224 1.00 84.88 83 HIS A N 1
ATOM 660 C CA . HIS A 1 83 ? -3.525 6.559 18.587 1.00 84.88 83 HIS A CA 1
ATOM 661 C C . HIS A 1 83 ? -2.706 7.435 17.636 1.00 84.88 83 HIS A C 1
ATOM 663 O O . HIS A 1 83 ? -2.867 7.342 16.415 1.00 84.88 83 HIS A O 1
ATOM 669 N N . ASN A 1 84 ? -1.740 8.195 18.161 1.00 83.00 84 ASN A N 1
ATOM 670 C CA . ASN A 1 84 ? -0.810 8.939 17.307 1.00 83.00 84 ASN A CA 1
ATOM 671 C C . ASN A 1 84 ? 0.015 7.997 16.410 1.00 83.00 84 ASN A C 1
ATOM 673 O O . ASN A 1 84 ? 0.189 8.268 15.226 1.00 83.00 84 ASN A O 1
ATOM 677 N N . LEU A 1 85 ? 0.443 6.842 16.935 1.00 82.62 85 LEU A N 1
ATOM 678 C CA . LEU A 1 85 ? 1.153 5.824 16.151 1.00 82.62 85 LEU A CA 1
ATOM 679 C C . LEU A 1 85 ? 0.298 5.281 14.997 1.00 82.62 85 LEU A C 1
ATOM 681 O O . LEU A 1 85 ? 0.787 5.170 13.874 1.00 82.62 85 LEU A O 1
ATOM 685 N N . CYS A 1 86 ? -0.986 5.001 15.238 1.00 86.00 86 CYS A N 1
ATOM 686 C CA . CYS A 1 86 ? -1.907 4.600 14.175 1.00 86.00 86 CYS A CA 1
ATOM 687 C C . CYS A 1 86 ? -2.116 5.735 13.168 1.00 86.00 86 CYS A C 1
ATOM 689 O O . CYS A 1 86 ? -2.030 5.493 11.970 1.00 86.00 86 CYS A O 1
ATOM 691 N N . ARG A 1 87 ? -2.305 6.978 13.632 1.00 88.50 87 ARG A N 1
ATOM 692 C CA . ARG A 1 87 ? -2.461 8.158 12.768 1.00 88.50 87 ARG A CA 1
ATOM 693 C C . ARG A 1 87 ? -1.269 8.339 11.830 1.00 88.50 87 ARG A C 1
ATOM 695 O O . ARG A 1 87 ? -1.454 8.550 10.635 1.00 88.50 87 ARG A O 1
ATOM 702 N N . ILE A 1 88 ? -0.046 8.237 12.350 1.00 86.31 88 ILE A N 1
ATOM 703 C CA . ILE A 1 88 ? 1.185 8.430 11.570 1.00 86.31 88 ILE A CA 1
ATOM 704 C C . ILE A 1 88 ? 1.317 7.383 10.453 1.00 86.31 88 ILE A C 1
ATOM 706 O O . ILE A 1 88 ? 1.874 7.696 9.400 1.00 86.31 88 ILE A O 1
ATOM 710 N N . LYS A 1 89 ? 0.766 6.171 10.621 1.00 85.94 89 LYS A N 1
ATOM 711 C CA . LYS A 1 89 ? 0.760 5.152 9.556 1.00 85.94 89 LYS A CA 1
ATOM 712 C C . LYS A 1 89 ? -0.022 5.592 8.313 1.00 85.94 89 LYS A C 1
ATOM 714 O O . LYS A 1 89 ? 0.348 5.191 7.215 1.00 85.94 89 LYS A O 1
ATOM 719 N N . PHE A 1 90 ? -1.028 6.450 8.471 1.00 88.62 90 PHE A N 1
ATOM 720 C CA . PHE A 1 90 ? -1.854 6.980 7.382 1.00 88.62 90 PHE A CA 1
ATOM 721 C C . PHE A 1 90 ? -1.411 8.372 6.899 1.00 88.62 90 PHE A C 1
ATOM 723 O O . PHE A 1 90 ? -2.170 9.050 6.212 1.00 88.62 90 PHE A O 1
ATOM 730 N N . ASN A 1 91 ? -0.206 8.837 7.247 1.00 88.94 91 ASN A N 1
ATOM 731 C CA . ASN A 1 91 ? 0.238 10.183 6.878 1.00 88.94 91 ASN A CA 1
ATOM 732 C C . ASN A 1 91 ? 0.444 10.370 5.356 1.00 88.94 91 ASN A C 1
ATOM 734 O O . ASN A 1 91 ? 0.574 9.409 4.594 1.00 88.94 91 ASN A O 1
ATOM 738 N N . ASN A 1 92 ? 0.537 11.632 4.924 1.00 89.12 92 ASN A N 1
ATOM 739 C CA . ASN A 1 92 ? 0.706 11.982 3.508 1.00 89.12 92 ASN A CA 1
ATOM 740 C C . ASN A 1 92 ? 1.989 11.396 2.904 1.00 89.12 92 ASN A C 1
ATOM 742 O O . ASN A 1 92 ? 1.954 10.872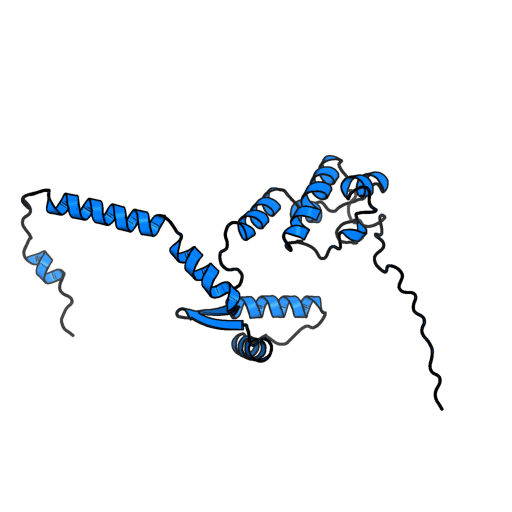 1.802 1.00 89.12 92 ASN A O 1
ATOM 746 N N . THR A 1 93 ? 3.112 11.396 3.628 1.00 86.25 93 THR A N 1
ATOM 747 C CA . THR A 1 93 ? 4.375 10.838 3.114 1.00 86.25 93 THR A CA 1
ATOM 748 C C . THR A 1 93 ? 4.282 9.331 2.855 1.00 86.25 93 THR A C 1
ATOM 750 O O . THR A 1 93 ? 4.873 8.823 1.904 1.00 86.25 93 THR A O 1
ATOM 753 N N . LYS A 1 94 ? 3.553 8.582 3.691 1.00 87.50 94 LYS A N 1
ATOM 754 C CA . LYS A 1 94 ? 3.288 7.150 3.497 1.00 87.50 94 LYS A CA 1
ATOM 755 C C . LYS A 1 94 ? 2.316 6.936 2.345 1.00 87.50 94 LYS A C 1
ATOM 757 O O . LYS A 1 94 ? 2.528 6.007 1.572 1.00 87.50 94 LYS A O 1
ATOM 762 N N . LEU A 1 95 ? 1.325 7.813 2.195 1.00 87.88 95 LEU A N 1
ATOM 763 C CA . LEU A 1 95 ? 0.401 7.781 1.067 1.00 87.88 95 LEU A CA 1
ATOM 764 C C . LEU A 1 95 ? 1.135 8.033 -0.252 1.00 87.88 95 LEU A C 1
ATOM 766 O O . LEU A 1 95 ? 1.001 7.243 -1.173 1.00 87.88 95 LEU A O 1
ATOM 770 N N . GLU A 1 96 ? 1.983 9.056 -0.324 1.00 86.25 96 GLU A N 1
ATOM 771 C CA . GLU A 1 96 ? 2.811 9.348 -1.497 1.00 86.25 96 GLU A CA 1
ATOM 772 C C . GLU A 1 96 ? 3.745 8.186 -1.835 1.00 86.25 96 GLU A C 1
ATOM 774 O O . GLU A 1 96 ? 3.941 7.877 -3.006 1.00 86.25 96 GLU A O 1
ATOM 779 N N . ARG A 1 97 ? 4.315 7.508 -0.829 1.00 82.88 97 ARG A N 1
ATOM 780 C CA . ARG A 1 97 ? 5.110 6.289 -1.046 1.00 82.88 97 ARG A CA 1
ATOM 781 C C . ARG A 1 97 ? 4.256 5.146 -1.590 1.00 82.88 97 ARG A C 1
ATOM 783 O O . ARG A 1 97 ? 4.704 4.468 -2.507 1.00 82.88 97 ARG A O 1
ATOM 790 N N . ALA A 1 98 ? 3.041 4.954 -1.078 1.00 81.56 98 ALA A N 1
ATOM 791 C CA . ALA A 1 98 ? 2.110 3.945 -1.582 1.00 81.56 98 ALA A CA 1
ATOM 792 C C . ALA A 1 98 ? 1.640 4.265 -3.016 1.00 81.56 98 ALA A C 1
ATOM 794 O O . ALA A 1 98 ? 1.638 3.394 -3.883 1.00 81.56 98 ALA A O 1
ATOM 795 N N . GLN A 1 99 ? 1.334 5.529 -3.313 1.00 83.75 99 GLN A N 1
ATOM 796 C CA . GLN A 1 99 ? 1.000 6.005 -4.656 1.00 83.75 99 GLN A CA 1
ATOM 797 C C . GLN A 1 99 ? 2.178 5.837 -5.613 1.00 83.75 99 GLN A C 1
ATOM 799 O O . GLN A 1 99 ? 2.003 5.303 -6.705 1.00 83.75 99 GLN A O 1
ATOM 804 N N . LYS A 1 100 ? 3.392 6.212 -5.188 1.00 73.94 100 LYS A N 1
ATOM 805 C CA . LYS A 1 100 ? 4.618 5.954 -5.947 1.00 73.94 100 LYS A CA 1
ATOM 806 C C . LYS A 1 100 ? 4.812 4.465 -6.158 1.00 73.94 100 LYS A C 1
ATOM 808 O O . LYS A 1 100 ? 5.060 4.105 -7.281 1.00 73.94 100 LYS A O 1
ATOM 813 N N . SER A 1 101 ? 4.567 3.583 -5.191 1.00 60.41 101 SER A N 1
ATOM 814 C CA . SER A 1 101 ? 4.661 2.134 -5.435 1.00 60.41 101 SER A CA 1
ATOM 815 C C . SER A 1 101 ? 3.657 1.595 -6.471 1.00 60.41 101 SER A C 1
ATOM 817 O O . SER A 1 101 ? 3.930 0.575 -7.093 1.00 60.41 101 SER A O 1
ATOM 819 N N . LYS A 1 102 ? 2.536 2.293 -6.721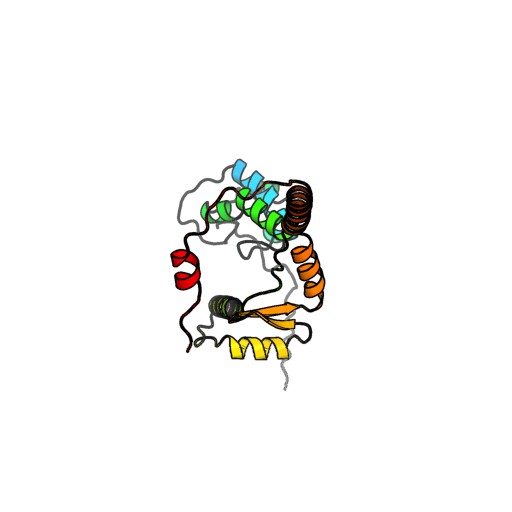 1.00 60.66 102 LYS A N 1
ATOM 820 C CA . LYS A 1 102 ? 1.650 2.016 -7.869 1.00 60.66 102 LYS A CA 1
ATOM 821 C C . LYS A 1 102 ? 2.095 2.696 -9.174 1.00 60.66 102 LYS A C 1
ATOM 823 O O . LYS A 1 102 ? 1.809 2.165 -10.240 1.00 60.66 102 LYS A O 1
ATOM 828 N N . MET A 1 103 ? 2.768 3.849 -9.100 1.00 45.38 103 MET A N 1
ATOM 829 C CA . MET A 1 103 ? 3.239 4.639 -10.256 1.00 45.38 103 MET A CA 1
ATOM 830 C C . MET A 1 103 ? 4.661 4.261 -10.727 1.00 45.38 103 MET A C 1
ATOM 832 O O . MET A 1 103 ? 5.029 4.496 -11.871 1.00 45.38 103 MET A O 1
ATOM 836 N N . SER A 1 104 ? 5.455 3.667 -9.841 1.00 39.94 104 SER A N 1
ATOM 837 C CA . SER A 1 104 ? 6.755 3.043 -10.052 1.00 39.94 104 SER A CA 1
ATOM 838 C C . SER A 1 104 ? 6.570 1.543 -9.836 1.00 39.94 104 SER A C 1
ATOM 840 O O . SER A 1 104 ? 6.784 1.045 -8.724 1.00 39.94 104 SER A O 1
ATOM 842 N N . PRO A 1 105 ? 6.144 0.798 -10.860 1.00 43.19 105 PRO A N 1
ATOM 843 C CA . PRO A 1 105 ? 6.176 -0.640 -10.787 1.00 43.19 105 PRO A CA 1
ATOM 844 C C . PRO A 1 105 ? 7.638 -1.065 -10.949 1.00 43.19 105 PRO A C 1
ATOM 846 O O . PRO A 1 105 ? 8.067 -1.496 -12.010 1.00 43.19 105 PRO A O 1
ATOM 849 N N . ILE A 1 106 ? 8.399 -1.054 -9.851 1.00 42.19 106 ILE A N 1
ATOM 850 C CA . ILE A 1 106 ? 9.149 -2.288 -9.615 1.00 42.19 106 ILE A CA 1
ATOM 851 C C . ILE A 1 106 ? 8.060 -3.361 -9.633 1.00 42.19 106 ILE A C 1
ATOM 853 O O . ILE A 1 106 ? 7.031 -3.151 -8.981 1.00 42.19 106 ILE A O 1
ATOM 857 N N . PRO A 1 107 ? 8.199 -4.452 -10.387 1.00 40.28 107 PRO A N 1
ATOM 858 C CA . PRO A 1 107 ? 7.222 -5.509 -10.310 1.00 40.28 107 PRO A CA 1
ATOM 859 C C . PRO A 1 107 ? 7.312 -6.072 -8.894 1.00 40.28 107 PRO A C 1
ATOM 861 O O . PRO A 1 107 ? 8.128 -6.932 -8.593 1.00 40.28 107 PRO A O 1
ATOM 864 N N . SER A 1 108 ? 6.453 -5.582 -8.004 1.00 46.97 108 SER A N 1
ATOM 865 C CA . SER A 1 108 ? 6.187 -6.162 -6.689 1.00 46.97 108 SER A CA 1
ATOM 866 C C . SER A 1 108 ? 5.514 -7.533 -6.811 1.00 46.97 108 SER A C 1
ATOM 868 O O . SER A 1 108 ? 5.189 -8.158 -5.809 1.00 46.97 108 SER A O 1
ATOM 870 N N . GLY A 1 109 ? 5.331 -8.016 -8.045 1.00 49.94 109 GLY A N 1
ATOM 871 C CA . GLY A 1 109 ? 5.069 -9.408 -8.350 1.00 49.94 109 GLY A CA 1
ATOM 872 C C . GLY A 1 109 ? 6.288 -10.312 -8.175 1.00 49.94 109 GLY A C 1
ATOM 873 O O . GLY A 1 109 ? 6.062 -11.493 -7.971 1.00 49.94 109 GLY A O 1
ATOM 874 N N . SER A 1 110 ? 7.535 -9.814 -8.213 1.00 50.16 110 SER A N 1
ATOM 875 C CA . SER A 1 110 ? 8.719 -10.637 -7.935 1.00 50.16 110 SER A CA 1
ATOM 876 C C . SER A 1 110 ? 9.116 -10.515 -6.466 1.00 50.16 110 SER A C 1
ATOM 878 O O . SER A 1 110 ? 9.726 -9.523 -6.067 1.00 50.16 110 SER A O 1
ATOM 880 N N . SER A 1 111 ? 8.768 -11.512 -5.658 1.00 61.72 111 SER A N 1
ATOM 881 C CA . SER A 1 111 ? 9.323 -11.655 -4.306 1.00 61.72 111 SER A CA 1
ATOM 882 C C . SER A 1 111 ? 10.482 -12.642 -4.361 1.00 61.72 111 SER A C 1
ATOM 884 O O . SER A 1 111 ? 10.376 -13.662 -5.050 1.00 61.72 111 SER A O 1
ATOM 886 N N . SER A 1 112 ? 11.585 -12.356 -3.664 1.00 75.06 112 SER A N 1
ATOM 887 C CA . SER A 1 112 ? 12.611 -13.383 -3.478 1.00 75.06 112 SER A CA 1
ATOM 888 C C . SER A 1 112 ? 12.037 -14.525 -2.638 1.00 75.06 112 SER A C 1
ATOM 890 O O . SER A 1 112 ? 11.179 -14.299 -1.780 1.00 75.06 112 SER A O 1
ATOM 892 N N . ASP A 1 113 ? 12.494 -15.757 -2.849 1.00 73.69 113 ASP A N 1
ATOM 893 C CA . ASP A 1 113 ? 12.017 -16.890 -2.041 1.00 73.69 113 ASP A CA 1
ATOM 894 C C . ASP A 1 113 ? 12.302 -16.718 -0.538 1.00 73.69 113 ASP A C 1
ATOM 896 O O . ASP A 1 113 ? 11.567 -17.247 0.298 1.00 73.69 113 ASP A O 1
ATOM 900 N N . SER A 1 114 ? 13.347 -15.965 -0.179 1.00 73.94 114 SER A N 1
ATOM 901 C CA . SER A 1 114 ? 13.618 -15.550 1.202 1.00 73.94 114 SER A CA 1
ATOM 902 C C . SER A 1 114 ? 12.573 -14.570 1.729 1.00 73.94 114 SER A C 1
ATOM 904 O O . SER A 1 114 ? 12.089 -14.743 2.846 1.00 73.94 114 SER A O 1
ATOM 906 N N . ASP A 1 115 ? 12.169 -13.585 0.927 1.00 80.69 115 ASP A N 1
ATOM 907 C CA . ASP A 1 115 ? 11.126 -12.636 1.326 1.00 80.69 115 ASP A CA 1
ATOM 908 C C . ASP A 1 115 ? 9.772 -13.338 1.460 1.00 80.69 115 ASP A C 1
ATOM 910 O O . ASP A 1 115 ? 9.034 -13.084 2.410 1.00 80.69 115 ASP A O 1
ATOM 914 N N . LEU A 1 116 ? 9.463 -14.278 0.560 1.00 81.69 116 LEU A N 1
ATOM 915 C CA . LEU A 1 116 ? 8.258 -15.105 0.653 1.00 81.69 116 LEU A CA 1
ATOM 916 C C . LEU A 1 116 ? 8.242 -15.960 1.919 1.00 81.69 116 LEU A C 1
ATOM 918 O O . LEU A 1 116 ? 7.187 -16.092 2.539 1.00 81.69 116 LEU A O 1
ATOM 922 N N . ALA A 1 117 ? 9.386 -16.527 2.310 1.00 84.38 117 ALA A N 1
ATOM 923 C CA . ALA A 1 117 ? 9.500 -17.285 3.551 1.00 84.38 117 ALA A CA 1
ATOM 924 C C . ALA A 1 117 ? 9.211 -16.402 4.771 1.00 84.38 117 ALA A C 1
ATOM 926 O O . ALA A 1 117 ? 8.361 -16.766 5.581 1.00 84.38 117 ALA A O 1
ATOM 927 N N . ASN A 1 118 ? 9.812 -15.211 4.839 1.00 84.06 118 ASN A N 1
ATOM 928 C CA . ASN A 1 118 ? 9.587 -14.260 5.930 1.00 84.06 118 ASN A CA 1
ATOM 929 C C . ASN A 1 118 ? 8.117 -13.815 6.010 1.00 84.06 118 ASN A C 1
ATOM 931 O O . ASN A 1 118 ? 7.506 -13.867 7.074 1.00 84.06 118 ASN A O 1
ATOM 935 N N . LEU A 1 119 ? 7.513 -13.441 4.876 1.00 84.38 119 LEU A N 1
ATOM 936 C CA . LEU A 1 119 ? 6.100 -13.043 4.816 1.00 84.38 119 LEU A CA 1
ATOM 937 C C . LEU A 1 119 ? 5.165 -14.177 5.249 1.00 84.38 119 LEU A C 1
ATOM 939 O O . LEU A 1 119 ? 4.139 -13.943 5.892 1.00 84.38 119 LEU A O 1
ATOM 943 N N . TYR A 1 120 ? 5.505 -15.415 4.893 1.00 85.19 120 TYR A N 1
ATOM 944 C CA . TYR A 1 120 ? 4.743 -16.585 5.298 1.00 85.19 120 TYR A CA 1
ATOM 945 C C . TYR A 1 120 ? 4.888 -16.863 6.801 1.00 85.19 120 TYR A C 1
ATOM 947 O O . TYR A 1 120 ? 3.878 -17.099 7.463 1.00 85.19 120 TYR A O 1
ATOM 955 N N . GLU A 1 121 ? 6.095 -16.764 7.363 1.00 86.25 121 GLU A N 1
ATOM 956 C CA . GLU A 1 121 ? 6.340 -16.874 8.809 1.00 86.25 121 GLU A CA 1
ATOM 957 C C . GLU A 1 121 ? 5.578 -15.808 9.604 1.00 86.25 121 GLU A C 1
ATOM 959 O O . GLU A 1 121 ? 4.859 -16.138 10.552 1.00 86.25 121 GLU A O 1
ATOM 964 N N . GLU A 1 122 ? 5.642 -14.545 9.177 1.00 84.19 122 GLU A N 1
ATOM 965 C CA . GLU A 1 122 ? 4.866 -13.452 9.773 1.00 84.19 122 GLU A CA 1
ATOM 966 C C . GLU A 1 122 ? 3.363 -13.740 9.729 1.00 84.19 122 GLU A C 1
ATOM 968 O O . GLU A 1 122 ? 2.637 -13.495 10.700 1.00 84.19 122 GLU A O 1
ATOM 973 N N . ARG A 1 123 ? 2.872 -14.289 8.611 1.00 85.56 123 ARG A N 1
ATOM 974 C CA . ARG A 1 123 ? 1.454 -14.618 8.465 1.00 85.56 123 ARG A CA 1
ATOM 975 C C . ARG A 1 123 ? 1.031 -15.766 9.376 1.00 85.56 123 ARG A C 1
ATOM 977 O O . ARG A 1 123 ? -0.076 -15.725 9.910 1.00 85.56 123 ARG A O 1
ATOM 984 N N . LEU A 1 124 ? 1.887 -16.764 9.577 1.00 83.69 124 LEU A N 1
ATOM 985 C CA . LEU A 1 124 ? 1.635 -17.852 10.522 1.00 83.69 124 LEU A CA 1
ATOM 986 C C . LEU A 1 124 ? 1.592 -17.342 11.966 1.00 83.69 124 LEU A C 1
ATOM 988 O O . LEU A 1 124 ? 0.666 -17.694 12.703 1.00 83.69 124 LEU A O 1
ATOM 992 N N . ALA A 1 125 ? 2.509 -16.442 12.335 1.00 82.94 125 ALA A N 1
ATOM 993 C CA . ALA A 1 125 ? 2.521 -15.804 13.649 1.00 82.94 125 ALA A CA 1
ATOM 994 C C . ALA A 1 125 ? 1.221 -15.026 13.922 1.00 82.94 125 ALA A C 1
ATOM 996 O O . ALA A 1 125 ? 0.632 -15.158 14.995 1.00 82.94 125 ALA A O 1
ATOM 997 N N . GLN A 1 126 ? 0.710 -14.286 12.930 1.00 82.69 126 GLN A N 1
ATOM 998 C CA . GLN A 1 126 ? -0.581 -13.582 13.028 1.00 82.69 126 GLN A CA 1
ATOM 999 C C . GLN A 1 126 ? -1.775 -14.524 13.235 1.00 82.69 126 GLN A C 1
ATOM 1001 O O . GLN A 1 126 ? -2.773 -14.130 13.832 1.00 82.69 126 GLN A O 1
ATOM 1006 N N . LEU A 1 127 ? -1.694 -15.759 12.737 1.00 85.94 127 LEU A N 1
ATOM 1007 C CA . LEU A 1 127 ? -2.744 -16.772 12.861 1.00 85.94 127 LEU A CA 1
ATOM 1008 C C . LEU A 1 127 ? -2.604 -17.619 14.139 1.00 85.94 127 LEU A C 1
ATOM 1010 O O . LEU A 1 127 ? -3.282 -18.636 14.278 1.00 85.94 127 LEU A O 1
ATOM 1014 N N . GLY A 1 128 ? -1.730 -17.219 15.069 1.00 82.50 128 GLY A N 1
ATOM 1015 C CA . GLY A 1 128 ? -1.514 -17.919 16.338 1.00 82.50 128 GLY A CA 1
ATOM 1016 C C . GLY A 1 128 ? -0.785 -19.256 16.189 1.00 82.50 128 GLY A C 1
ATOM 1017 O O . GLY A 1 128 ? -0.804 -20.067 17.110 1.00 82.50 128 GLY A O 1
ATOM 1018 N N . SER A 1 129 ? -0.157 -19.499 15.035 1.00 75.00 129 SER A N 1
ATOM 1019 C CA . SER A 1 129 ? 0.639 -20.696 14.772 1.00 75.00 129 SER A CA 1
ATOM 1020 C C . SER A 1 129 ? 2.122 -20.339 14.843 1.00 75.00 129 SER A C 1
ATOM 1022 O O . SER A 1 129 ? 2.679 -19.776 13.904 1.00 75.00 129 SER A O 1
ATOM 1024 N N . SER A 1 130 ? 2.780 -20.667 15.955 1.00 62.75 130 SER A N 1
ATOM 1025 C CA . SER A 1 130 ? 4.242 -20.637 16.039 1.00 62.75 130 SER A CA 1
ATOM 1026 C C . SER A 1 130 ? 4.793 -21.837 15.263 1.00 62.75 130 SER A C 1
ATOM 1028 O O . SER A 1 130 ? 4.791 -22.958 15.771 1.00 62.75 130 SER A O 1
ATOM 1030 N N . SER A 1 131 ? 5.171 -21.631 14.004 1.00 62.91 131 SER A N 1
ATOM 1031 C CA . SER A 1 131 ? 5.698 -22.700 13.149 1.00 62.91 131 SER A CA 1
ATOM 1032 C C . SER A 1 131 ? 7.187 -22.935 13.378 1.00 62.91 131 SER A C 1
ATOM 1034 O O . SER A 1 131 ? 7.937 -22.009 13.677 1.00 62.91 131 SER A O 1
ATOM 1036 N N . GLU A 1 132 ? 7.602 -24.183 13.155 1.00 68.56 132 GLU A N 1
ATOM 1037 C CA . GLU A 1 132 ? 8.982 -24.549 12.839 1.00 68.56 132 GLU A CA 1
ATOM 1038 C C . GLU A 1 132 ? 9.485 -23.725 11.640 1.00 68.56 132 GLU A C 1
ATOM 1040 O O . GLU A 1 132 ? 8.699 -23.358 10.758 1.00 68.56 132 GLU A O 1
ATOM 1045 N N . GLN A 1 133 ? 10.790 -23.443 11.636 1.00 73.56 133 GLN A N 1
ATOM 1046 C CA . GLN A 1 133 ? 11.512 -22.656 10.633 1.00 73.56 133 GLN A CA 1
ATOM 1047 C C . GLN A 1 133 ? 11.061 -22.982 9.199 1.00 73.56 133 GLN A C 1
ATOM 1049 O O . GLN A 1 133 ? 11.098 -24.138 8.761 1.00 73.56 133 GLN A O 1
ATOM 1054 N N . VAL A 1 134 ? 10.628 -21.970 8.446 1.00 82.44 134 VAL A N 1
ATOM 1055 C CA . VAL A 1 134 ? 10.094 -22.166 7.097 1.00 82.44 134 VAL A CA 1
ATOM 1056 C C . VAL A 1 134 ? 11.245 -22.265 6.104 1.00 82.44 134 VAL A C 1
ATOM 1058 O O . VAL A 1 134 ? 11.987 -21.320 5.854 1.00 82.44 134 VAL A O 1
ATOM 1061 N N . HIS A 1 135 ? 11.371 -23.426 5.463 1.00 86.31 135 HIS A N 1
ATOM 1062 C CA . HIS A 1 135 ? 12.309 -23.593 4.357 1.00 86.31 135 HIS A CA 1
ATOM 1063 C C . HIS A 1 135 ? 11.786 -22.928 3.079 1.00 86.31 135 HIS A C 1
ATOM 1065 O O . HIS A 1 135 ? 10.807 -23.395 2.486 1.00 86.31 135 HIS A O 1
ATOM 1071 N N . SER A 1 136 ? 12.495 -21.898 2.613 1.00 82.75 136 SER A N 1
ATOM 1072 C CA . SER A 1 136 ? 12.177 -21.123 1.405 1.00 82.75 136 SER A CA 1
ATOM 1073 C C . SER A 1 136 ? 11.989 -21.993 0.159 1.00 82.75 136 SER A C 1
ATOM 1075 O O . SER A 1 136 ? 10.972 -21.879 -0.521 1.00 82.75 136 SER A O 1
ATOM 1077 N N . THR A 1 137 ? 12.887 -22.950 -0.096 1.00 85.00 137 THR A N 1
ATOM 1078 C CA . THR A 1 137 ? 12.793 -23.859 -1.256 1.00 85.00 137 THR A CA 1
ATOM 1079 C C . THR A 1 137 ? 11.512 -24.692 -1.234 1.00 85.00 137 THR A C 1
ATOM 1081 O O . THR A 1 137 ? 10.802 -24.791 -2.232 1.00 85.00 137 THR A O 1
ATOM 1084 N N . ARG A 1 138 ? 11.166 -25.255 -0.071 1.00 86.44 138 ARG A N 1
ATOM 1085 C CA . ARG A 1 138 ? 9.981 -26.109 0.076 1.00 86.44 138 ARG A CA 1
ATOM 1086 C C . ARG A 1 138 ? 8.690 -25.298 0.002 1.00 86.44 138 ARG A C 1
ATOM 1088 O O . ARG A 1 138 ? 7.676 -25.802 -0.485 1.00 86.44 138 ARG A O 1
ATOM 1095 N N . LEU A 1 139 ? 8.721 -24.060 0.496 1.00 88.19 139 LEU A N 1
ATOM 1096 C CA . LEU A 1 139 ? 7.623 -23.113 0.350 1.00 88.19 139 LEU A CA 1
ATOM 1097 C C . LEU A 1 139 ? 7.413 -22.758 -1.126 1.00 88.19 139 LEU A C 1
ATOM 1099 O O . LEU A 1 139 ? 6.291 -22.904 -1.607 1.00 88.19 139 LEU A O 1
ATOM 1103 N N . LYS A 1 140 ? 8.477 -22.393 -1.853 1.00 87.88 140 LYS A N 1
ATOM 1104 C CA . LYS A 1 140 ? 8.438 -22.137 -3.301 1.00 87.88 140 LYS A CA 1
ATOM 1105 C C . LYS A 1 140 ? 7.802 -23.307 -4.047 1.00 87.88 140 LYS A C 1
ATOM 1107 O O . LYS A 1 140 ? 6.845 -23.106 -4.786 1.00 87.88 140 LYS A O 1
ATOM 1112 N N . ASP A 1 141 ? 8.273 -24.533 -3.829 1.00 88.69 141 ASP A N 1
ATOM 1113 C CA . ASP A 1 141 ? 7.753 -25.709 -4.541 1.00 88.69 141 ASP A CA 1
ATOM 1114 C C . ASP A 1 141 ? 6.254 -25.928 -4.290 1.00 88.69 141 ASP A C 1
ATOM 1116 O O . ASP A 1 141 ? 5.491 -26.198 -5.221 1.00 88.69 141 ASP A O 1
ATOM 1120 N N . LYS A 1 142 ? 5.797 -25.744 -3.043 1.00 89.38 142 LYS A N 1
ATOM 1121 C CA . LYS A 1 142 ? 4.366 -25.800 -2.708 1.00 89.38 142 LYS A CA 1
ATOM 1122 C C . LYS A 1 142 ? 3.568 -24.681 -3.373 1.00 89.38 142 LYS A C 1
ATOM 1124 O O . LYS A 1 142 ? 2.447 -24.931 -3.817 1.00 89.38 142 LYS A O 1
ATOM 1129 N N . LEU A 1 143 ? 4.109 -23.465 -3.421 1.00 88.81 143 LEU A N 1
ATOM 1130 C CA . LEU A 1 143 ? 3.454 -22.321 -4.056 1.00 88.81 143 LEU A CA 1
ATOM 1131 C C . LEU A 1 143 ? 3.297 -22.551 -5.559 1.00 88.81 143 LEU A C 1
ATOM 1133 O O . LEU A 1 143 ? 2.184 -22.425 -6.060 1.00 88.81 143 LEU A O 1
ATOM 1137 N N . LEU A 1 144 ? 4.353 -22.993 -6.244 1.00 88.56 144 LEU A N 1
ATOM 1138 C CA . LEU A 1 144 ? 4.307 -23.335 -7.670 1.00 88.56 144 LEU A CA 1
ATOM 1139 C C . LEU A 1 144 ? 3.310 -24.471 -7.952 1.00 88.56 144 LEU A C 1
ATOM 1141 O O . LEU A 1 144 ? 2.561 -24.413 -8.923 1.00 88.56 144 LEU A O 1
ATOM 1145 N N . GLN A 1 145 ? 3.220 -25.476 -7.071 1.00 90.69 145 GLN A N 1
ATOM 1146 C CA . GLN A 1 145 ? 2.236 -26.557 -7.208 1.00 90.69 145 GLN A CA 1
ATOM 1147 C C . GLN A 1 145 ? 0.787 -26.069 -7.041 1.00 90.69 145 GLN A C 1
ATOM 1149 O O . GLN A 1 145 ? -0.125 -26.569 -7.701 1.00 90.69 145 GLN A O 1
ATOM 1154 N N . LYS A 1 146 ? 0.543 -25.138 -6.112 1.00 91.25 146 LYS A N 1
ATOM 1155 C CA . LYS A 1 146 ? -0.807 -24.643 -5.792 1.00 91.25 146 LYS A CA 1
ATOM 1156 C C . LYS A 1 146 ? -1.252 -23.491 -6.690 1.00 91.25 146 LYS A C 1
ATOM 1158 O O . LYS A 1 146 ? -2.455 -23.270 -6.817 1.00 91.25 146 LYS A O 1
ATOM 1163 N N . MET A 1 147 ? -0.315 -22.769 -7.298 1.00 85.50 147 MET A N 1
ATOM 1164 C CA . MET A 1 147 ? -0.562 -21.590 -8.122 1.00 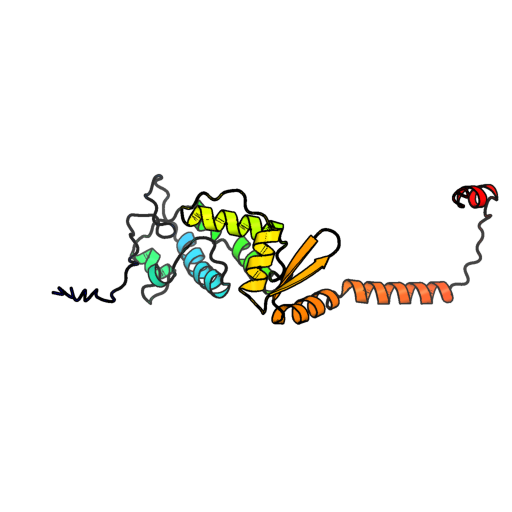85.50 147 MET A CA 1
ATOM 1165 C C . MET A 1 147 ? 0.094 -21.768 -9.498 1.00 85.50 147 MET A C 1
ATOM 1167 O O . MET A 1 147 ? 1.184 -21.257 -9.722 1.00 85.50 147 MET A O 1
ATOM 1171 N N . PRO A 1 148 ? -0.576 -22.430 -10.459 1.00 83.50 148 PRO A N 1
ATOM 1172 C CA . PRO A 1 148 ? 0.019 -22.761 -11.759 1.00 83.50 148 PRO A CA 1
ATOM 1173 C C . PRO A 1 148 ? 0.343 -21.546 -12.645 1.00 83.50 148 PRO A C 1
ATOM 1175 O O . PRO A 1 148 ? 0.973 -21.707 -13.677 1.00 83.50 148 PRO A O 1
ATOM 1178 N N . LYS A 1 149 ? -0.101 -20.340 -12.268 1.00 87.25 149 LYS A N 1
ATOM 1179 C CA . LYS A 1 149 ? 0.209 -19.078 -12.966 1.00 87.25 149 LYS A CA 1
ATOM 1180 C C . LYS A 1 149 ? 1.424 -18.346 -12.383 1.00 87.25 149 LYS A C 1
ATOM 1182 O O . LYS A 1 149 ? 1.731 -17.244 -12.830 1.00 87.25 149 LYS A O 1
ATOM 1187 N N . LEU A 1 150 ? 2.013 -18.888 -11.317 1.00 85.75 150 LEU A N 1
ATOM 1188 C CA . LEU A 1 150 ? 3.200 -18.356 -10.661 1.00 85.75 150 LEU A CA 1
ATOM 1189 C C . LEU A 1 150 ? 4.421 -19.069 -11.242 1.00 85.75 150 LEU A C 1
ATOM 1191 O O . LEU A 1 150 ? 4.485 -20.296 -11.224 1.00 85.75 150 LEU A O 1
ATOM 1195 N N . GLU A 1 151 ? 5.384 -18.301 -11.728 1.00 83.62 151 GLU A N 1
ATOM 1196 C CA . GLU A 1 151 ? 6.626 -18.791 -12.314 1.00 83.62 151 GLU A CA 1
ATOM 1197 C C . GLU A 1 151 ? 7.817 -18.361 -11.458 1.00 83.62 151 GLU A C 1
ATOM 1199 O O . GLU A 1 151 ? 7.806 -17.292 -10.851 1.00 83.62 151 GLU A O 1
ATOM 1204 N N . ALA A 1 152 ? 8.851 -19.200 -11.394 1.00 85.06 152 ALA A N 1
ATOM 1205 C CA . ALA A 1 152 ? 10.095 -18.884 -10.700 1.00 85.06 152 ALA A CA 1
ATOM 1206 C C . ALA A 1 152 ? 11.215 -18.643 -11.718 1.00 85.06 152 ALA A C 1
ATOM 1208 O O . ALA A 1 152 ? 11.505 -19.501 -12.552 1.00 85.06 152 ALA A O 1
ATOM 1209 N N . HIS A 1 153 ? 11.876 -17.494 -11.613 1.00 80.31 153 HIS A N 1
ATOM 1210 C CA . HIS A 1 153 ? 12.994 -17.089 -12.454 1.00 80.31 153 HIS A CA 1
ATOM 1211 C C . HIS A 1 153 ? 14.266 -16.955 -11.618 1.00 80.31 153 HIS A C 1
ATOM 1213 O O . HIS A 1 153 ? 14.316 -16.234 -10.622 1.00 80.31 153 HIS A O 1
ATOM 1219 N N . THR A 1 154 ? 15.324 -17.637 -12.041 1.00 80.62 154 THR A N 1
ATOM 1220 C CA . THR A 1 154 ? 16.634 -17.578 -11.388 1.00 80.62 154 THR A CA 1
ATOM 1221 C C . THR A 1 154 ? 17.435 -16.386 -11.903 1.00 80.62 154 THR A C 1
ATOM 1223 O O . THR A 1 154 ? 17.697 -16.290 -13.104 1.00 80.62 154 THR A O 1
ATOM 1226 N N . LYS A 1 155 ? 17.885 -15.510 -11.003 1.00 69.88 155 LYS A N 1
ATOM 1227 C CA . LYS A 1 155 ? 18.816 -14.415 -11.295 1.00 69.88 155 LYS A CA 1
ATOM 1228 C C . LYS A 1 155 ? 20.053 -14.552 -10.408 1.00 69.88 155 LYS A C 1
ATOM 1230 O O . LYS A 1 155 ? 20.127 -14.008 -9.310 1.00 69.88 155 LYS A O 1
ATOM 1235 N N . GLY A 1 156 ? 21.057 -15.276 -10.900 1.00 75.25 156 GLY A N 1
ATOM 1236 C CA . GLY A 1 156 ? 22.270 -15.548 -10.130 1.00 75.25 156 GLY A CA 1
ATOM 1237 C C . GLY A 1 156 ? 21.973 -16.431 -8.915 1.00 75.25 156 GLY A C 1
ATOM 1238 O O . GLY A 1 156 ? 21.526 -17.561 -9.083 1.00 75.25 156 GLY A O 1
ATOM 1239 N N . ARG A 1 157 ? 22.243 -15.922 -7.705 1.00 71.06 157 ARG A N 1
ATOM 1240 C CA . ARG A 1 157 ? 21.964 -16.630 -6.440 1.00 71.06 157 ARG A CA 1
ATOM 1241 C C . ARG A 1 157 ? 20.518 -16.489 -5.963 1.00 71.06 157 ARG A C 1
ATOM 1243 O O . ARG A 1 157 ? 20.104 -17.263 -5.105 1.00 71.06 157 ARG A O 1
ATOM 1250 N N . ASP A 1 158 ? 19.769 -15.551 -6.533 1.00 71.19 158 ASP A N 1
ATOM 1251 C CA . ASP A 1 158 ? 18.408 -15.257 -6.108 1.00 71.19 158 ASP A CA 1
ATOM 1252 C C . ASP A 1 158 ? 17.393 -15.946 -7.019 1.00 71.19 158 ASP A C 1
ATOM 1254 O O . ASP A 1 158 ? 17.545 -15.998 -8.245 1.00 71.19 158 ASP A O 1
ATOM 1258 N N . VAL A 1 159 ? 16.327 -16.453 -6.406 1.00 79.62 159 VAL A N 1
ATOM 1259 C CA . VAL A 1 159 ? 15.164 -17.003 -7.101 1.00 79.62 159 VAL A CA 1
ATOM 1260 C C . VAL A 1 159 ? 14.000 -16.052 -6.869 1.00 79.62 159 VAL A C 1
ATOM 1262 O O . VAL A 1 159 ? 13.646 -15.754 -5.727 1.00 79.62 159 VAL A O 1
ATOM 1265 N N . LEU A 1 160 ? 13.454 -15.538 -7.967 1.00 80.62 160 LEU A N 1
ATOM 1266 C CA . LEU A 1 160 ? 12.353 -14.585 -7.985 1.00 80.62 160 LEU A CA 1
ATOM 1267 C C . LEU A 1 160 ? 11.091 -15.291 -8.462 1.00 80.62 160 LEU A C 1
ATOM 1269 O O . LEU A 1 160 ? 11.062 -15.803 -9.578 1.00 80.62 160 LEU A O 1
ATOM 1273 N N . SER A 1 161 ? 10.043 -15.284 -7.647 1.00 79.44 161 SER A N 1
ATOM 1274 C CA . SER A 1 161 ? 8.748 -15.872 -8.004 1.00 79.44 161 SER A CA 1
ATOM 1275 C C . SER A 1 161 ? 7.767 -14.774 -8.418 1.00 79.44 161 SER A C 1
ATOM 1277 O O . SER A 1 161 ? 7.607 -13.820 -7.660 1.00 79.44 161 SER A O 1
ATOM 1279 N N . MET A 1 162 ? 7.131 -14.889 -9.592 1.00 82.25 162 MET A N 1
ATOM 1280 C CA . MET A 1 162 ? 6.264 -13.863 -10.187 1.00 82.25 162 MET A CA 1
ATOM 1281 C C . MET A 1 162 ? 5.164 -14.441 -11.092 1.00 82.25 162 MET A C 1
ATOM 1283 O O . MET A 1 162 ? 5.330 -15.500 -11.682 1.00 82.25 162 MET A O 1
ATOM 1287 N N . PHE A 1 163 ? 4.008 -13.773 -11.196 1.00 83.06 163 PHE A N 1
ATOM 1288 C CA . PHE A 1 163 ? 2.925 -14.241 -12.067 1.00 83.06 163 PHE A CA 1
ATOM 1289 C C . PHE A 1 163 ? 3.224 -13.982 -13.545 1.00 83.06 163 PHE A C 1
ATOM 1291 O O . PHE A 1 163 ? 3.651 -12.886 -13.903 1.00 83.06 163 PHE A O 1
ATOM 1298 N N . GLU A 1 164 ? 2.869 -14.943 -14.402 1.00 81.62 164 GLU A N 1
ATOM 1299 C CA . GLU A 1 164 ? 3.054 -14.891 -15.863 1.00 81.62 164 GLU A CA 1
ATOM 1300 C C . GLU A 1 164 ? 2.577 -13.560 -16.476 1.00 81.62 164 GLU A C 1
ATOM 1302 O O . GLU A 1 164 ? 3.303 -12.882 -17.203 1.00 81.62 164 GLU A O 1
ATOM 1307 N N . LYS A 1 165 ? 1.365 -13.124 -16.101 1.00 77.94 165 LYS A N 1
ATOM 1308 C CA . LYS A 1 165 ? 0.743 -11.876 -16.583 1.00 77.94 165 LYS A CA 1
ATOM 1309 C C . LYS A 1 165 ? 1.550 -10.610 -16.273 1.00 77.94 165 LYS A C 1
ATOM 1311 O O . LYS A 1 165 ? 1.368 -9.594 -16.938 1.00 77.94 165 LYS A O 1
ATOM 1316 N N . ASP A 1 166 ? 2.406 -10.663 -15.259 1.00 76.06 166 ASP A N 1
ATOM 1317 C CA . ASP A 1 166 ? 3.136 -9.507 -14.762 1.00 76.06 166 ASP A CA 1
ATOM 1318 C C . ASP A 1 166 ? 4.570 -9.466 -15.349 1.00 76.06 166 ASP A C 1
ATOM 1320 O O . ASP A 1 166 ? 5.229 -8.426 -15.272 1.00 76.06 166 ASP A O 1
ATOM 1324 N N . ILE A 1 167 ? 5.047 -10.547 -15.993 1.00 73.88 167 ILE A N 1
ATOM 1325 C CA . ILE A 1 167 ? 6.389 -10.638 -16.607 1.00 73.88 167 ILE A CA 1
ATOM 1326 C C . ILE A 1 167 ? 6.551 -9.615 -17.740 1.00 73.88 167 ILE A C 1
ATOM 1328 O O . ILE A 1 167 ? 7.537 -8.882 -17.791 1.00 73.88 167 ILE A O 1
ATOM 1332 N N . GLY A 1 168 ? 5.574 -9.526 -18.648 1.00 67.69 168 GLY A N 1
ATOM 1333 C CA . GLY A 1 168 ? 5.602 -8.575 -19.767 1.00 67.69 168 GLY A CA 1
ATOM 1334 C C . GLY A 1 168 ? 5.712 -7.112 -19.309 1.00 67.69 168 GLY A C 1
ATOM 1335 O O . GLY A 1 168 ? 6.647 -6.422 -19.725 1.00 67.69 168 GLY A O 1
ATOM 1336 N N . PRO A 1 169 ? 4.820 -6.635 -18.418 1.00 70.69 169 PRO A N 1
ATOM 1337 C CA . PRO A 1 169 ? 4.929 -5.313 -17.802 1.00 70.69 169 PRO A CA 1
ATOM 1338 C C . PRO A 1 169 ? 6.275 -5.061 -17.111 1.00 70.69 169 PRO A C 1
ATOM 1340 O O . PRO A 1 169 ? 6.825 -3.968 -17.239 1.00 70.69 169 PRO A O 1
ATOM 1343 N N . ALA A 1 170 ? 6.836 -6.065 -16.427 1.00 68.19 170 ALA A N 1
ATOM 1344 C CA . ALA A 1 170 ? 8.145 -5.959 -15.785 1.00 68.19 170 ALA A CA 1
ATOM 1345 C C . ALA A 1 170 ? 9.286 -5.728 -16.778 1.00 68.19 170 ALA A C 1
ATOM 1347 O O . ALA A 1 170 ? 10.126 -4.853 -16.565 1.00 68.19 170 ALA A O 1
ATOM 1348 N N . ILE A 1 171 ? 9.302 -6.494 -17.871 1.00 66.75 171 ILE A N 1
ATOM 1349 C CA . ILE A 1 171 ? 10.298 -6.358 -18.938 1.00 66.75 171 ILE A CA 1
ATOM 1350 C C . ILE A 1 171 ? 10.142 -4.999 -19.627 1.00 66.75 171 ILE A C 1
ATOM 1352 O O . ILE A 1 171 ? 11.121 -4.269 -19.766 1.00 66.75 171 ILE A O 1
ATOM 1356 N N . ALA A 1 172 ? 8.917 -4.620 -20.003 1.00 63.25 172 ALA A N 1
ATOM 1357 C CA . ALA A 1 172 ? 8.639 -3.336 -20.644 1.00 63.25 172 ALA A CA 1
ATOM 1358 C C . ALA A 1 172 ? 9.066 -2.145 -19.768 1.00 63.25 172 ALA A C 1
ATOM 1360 O O . ALA A 1 172 ? 9.630 -1.181 -20.280 1.00 63.25 172 ALA A O 1
ATOM 1361 N N . PHE A 1 173 ? 8.859 -2.228 -18.450 1.00 65.12 173 PHE A N 1
ATOM 1362 C CA . PHE A 1 173 ? 9.323 -1.218 -17.500 1.00 65.12 173 PHE A CA 1
ATOM 1363 C C . PHE A 1 173 ? 10.853 -1.159 -17.406 1.00 65.12 173 PHE A C 1
ATOM 1365 O O . PHE A 1 173 ? 11.425 -0.075 -17.508 1.00 65.12 173 PHE A O 1
ATOM 1372 N N . ALA A 1 174 ? 11.526 -2.305 -17.260 1.00 63.09 174 ALA A N 1
ATOM 1373 C CA . ALA A 1 174 ? 12.987 -2.361 -17.195 1.00 63.09 174 ALA A CA 1
ATOM 1374 C C . ALA A 1 174 ? 13.642 -1.812 -18.476 1.00 63.09 174 ALA A C 1
ATOM 1376 O O . ALA A 1 174 ? 14.658 -1.124 -18.412 1.00 63.09 174 ALA A O 1
ATOM 1377 N N . CYS A 1 175 ? 13.029 -2.065 -19.633 1.00 60.53 175 CYS A N 1
ATOM 1378 C CA . CYS A 1 175 ? 13.456 -1.519 -20.919 1.00 60.53 175 CYS A CA 1
ATOM 1379 C C . CYS A 1 175 ? 13.033 -0.055 -21.140 1.00 60.53 175 CYS A C 1
ATOM 1381 O O . CYS A 1 175 ? 13.594 0.614 -22.004 1.00 60.53 175 CYS A O 1
ATOM 1383 N N . GLY A 1 176 ? 12.062 0.455 -20.378 1.00 60.00 176 GLY A N 1
ATOM 1384 C CA . GLY A 1 176 ? 11.527 1.813 -20.494 1.00 60.00 176 GLY A CA 1
ATOM 1385 C C . GLY A 1 176 ? 12.373 2.896 -19.818 1.00 60.00 176 GLY A C 1
ATOM 1386 O O . GLY A 1 176 ? 12.034 4.075 -19.917 1.00 60.00 176 GLY A O 1
ATOM 1387 N N . TYR A 1 177 ? 13.466 2.537 -19.133 1.00 58.09 177 TYR A N 1
ATOM 1388 C CA . TYR A 1 177 ? 14.333 3.521 -18.488 1.00 58.09 177 TYR A CA 1
ATOM 1389 C C . TYR A 1 177 ? 15.155 4.291 -19.531 1.00 58.09 177 TYR A C 1
ATOM 1391 O O . TYR A 1 177 ? 16.090 3.777 -20.157 1.00 58.09 177 TYR A O 1
ATOM 1399 N N . ASN A 1 178 ? 14.787 5.563 -19.677 1.00 65.38 178 ASN A N 1
ATOM 1400 C CA . ASN A 1 178 ? 15.409 6.568 -20.529 1.00 65.38 178 ASN A CA 1
ATOM 1401 C C . ASN A 1 178 ? 16.938 6.631 -20.384 1.00 65.38 178 ASN A C 1
ATOM 1403 O O . ASN A 1 178 ? 17.613 6.910 -21.367 1.00 65.38 178 ASN A O 1
ATOM 1407 N N . ASP A 1 179 ? 17.505 6.315 -19.218 1.00 62.56 179 ASP A N 1
ATOM 1408 C CA . ASP A 1 179 ? 18.950 6.408 -18.978 1.00 62.56 179 ASP A CA 1
ATOM 1409 C C . ASP A 1 179 ? 19.761 5.486 -19.887 1.00 62.56 179 ASP A C 1
ATOM 1411 O O . ASP A 1 179 ? 20.761 5.920 -20.443 1.00 62.56 179 ASP A O 1
ATOM 1415 N N . THR A 1 180 ? 19.316 4.256 -20.148 1.00 64.19 180 THR A N 1
ATOM 1416 C CA . THR A 1 180 ? 20.022 3.346 -21.069 1.00 64.19 180 THR A CA 1
ATOM 1417 C C . THR A 1 180 ? 19.988 3.852 -22.509 1.00 64.19 180 THR A C 1
ATOM 1419 O O . THR A 1 180 ? 20.993 3.783 -23.213 1.00 64.19 180 THR A O 1
ATOM 1422 N N . MET A 1 181 ? 18.858 4.420 -22.939 1.00 66.56 181 MET A N 1
ATOM 1423 C CA . MET A 1 181 ? 18.713 5.029 -24.266 1.00 66.56 181 MET A CA 1
ATOM 1424 C C . MET A 1 181 ? 19.502 6.335 -24.380 1.00 66.56 181 MET A C 1
ATOM 1426 O O . MET A 1 181 ? 20.151 6.579 -25.396 1.00 66.56 181 MET A O 1
ATOM 1430 N N . HIS A 1 182 ? 19.502 7.162 -23.336 1.00 72.75 182 HIS A N 1
ATOM 1431 C CA . HIS A 1 182 ? 20.300 8.378 -23.258 1.00 72.75 182 HIS A CA 1
ATOM 1432 C C . HIS A 1 182 ? 21.788 8.056 -23.203 1.00 72.75 182 HIS A C 1
ATOM 1434 O O . HIS A 1 182 ? 22.552 8.718 -23.894 1.00 72.75 182 HIS A O 1
ATOM 1440 N N . MET A 1 183 ? 22.213 7.023 -22.475 1.00 75.31 183 MET A N 1
ATOM 1441 C CA . MET A 1 183 ? 23.597 6.551 -22.441 1.00 75.31 183 MET A CA 1
ATOM 1442 C C . MET A 1 183 ? 24.011 5.956 -23.781 1.00 75.31 183 MET A C 1
ATOM 1444 O O . MET A 1 183 ? 25.087 6.287 -24.262 1.00 75.31 183 MET A O 1
ATOM 1448 N N . ALA A 1 184 ? 23.166 5.147 -24.425 1.00 76.31 184 ALA A N 1
ATOM 1449 C CA . ALA A 1 184 ? 23.442 4.618 -25.758 1.00 76.31 184 ALA A CA 1
ATOM 1450 C C . ALA A 1 184 ? 23.607 5.752 -26.778 1.00 76.31 184 ALA A C 1
ATOM 1452 O O . ALA A 1 184 ? 24.592 5.781 -27.515 1.00 76.31 184 ALA A O 1
ATOM 1453 N N . LYS A 1 185 ? 22.701 6.734 -26.748 1.00 79.44 185 LYS A N 1
ATOM 1454 C CA . LYS A 1 185 ? 22.735 7.911 -27.621 1.00 79.44 185 LYS A CA 1
ATOM 1455 C C . LYS A 1 185 ? 23.917 8.833 -27.310 1.00 79.44 185 LYS A C 1
ATOM 1457 O O . LYS A 1 185 ? 24.574 9.314 -28.224 1.00 79.44 185 LYS A O 1
ATOM 1462 N N . THR A 1 186 ? 24.246 9.026 -26.033 1.00 83.81 186 THR A N 1
ATOM 1463 C CA . THR A 1 186 ? 25.418 9.802 -25.590 1.00 83.81 186 THR A CA 1
ATOM 1464 C C . THR A 1 186 ? 26.713 9.107 -26.001 1.00 83.81 186 THR A C 1
ATOM 1466 O O . THR A 1 186 ? 27.605 9.746 -26.549 1.00 83.81 186 THR A O 1
ATOM 1469 N N . ALA A 1 187 ? 26.812 7.791 -25.811 1.00 87.19 187 ALA A N 1
ATOM 1470 C CA . ALA A 1 187 ? 27.955 6.994 -26.242 1.00 87.19 187 ALA A CA 1
ATOM 1471 C C . ALA A 1 187 ? 28.118 7.022 -27.765 1.00 87.19 187 ALA A C 1
ATOM 1473 O O . ALA A 1 187 ? 29.239 7.099 -28.261 1.00 87.19 187 ALA A O 1
ATOM 1474 N N . GLU A 1 188 ? 27.018 6.992 -28.516 1.00 90.62 188 GLU A N 1
ATOM 1475 C CA . GLU A 1 188 ? 27.039 7.154 -29.968 1.00 90.62 188 GLU A CA 1
ATOM 1476 C C . GLU A 1 188 ? 27.539 8.542 -30.382 1.00 90.62 188 GLU A C 1
ATOM 1478 O O . GLU A 1 188 ? 28.447 8.630 -31.205 1.00 90.62 188 GLU A O 1
ATOM 1483 N N . MET A 1 189 ? 27.061 9.613 -29.742 1.00 85.31 189 MET A N 1
ATOM 1484 C CA . MET A 1 189 ? 27.565 10.971 -29.976 1.00 85.31 189 MET A CA 1
ATOM 1485 C C . MET A 1 189 ? 29.063 11.099 -29.667 1.00 85.31 189 MET A C 1
ATOM 1487 O O . MET A 1 189 ? 29.798 11.678 -30.466 1.00 85.31 189 MET A O 1
ATOM 1491 N N . ILE A 1 190 ? 29.533 10.517 -28.559 1.00 88.00 190 ILE A N 1
ATOM 1492 C CA . ILE A 1 190 ? 30.957 10.489 -28.191 1.00 88.00 190 ILE A CA 1
ATOM 1493 C C . ILE A 1 190 ? 31.772 9.723 -29.239 1.00 88.00 190 ILE A C 1
ATOM 1495 O O . ILE A 1 190 ? 32.819 10.205 -29.659 1.00 88.00 190 ILE A O 1
ATOM 1499 N N . ARG A 1 191 ? 31.295 8.562 -29.713 1.00 86.44 191 ARG A N 1
ATOM 1500 C CA . ARG A 1 191 ? 31.964 7.796 -30.781 1.00 86.44 191 ARG A CA 1
ATOM 1501 C C . ARG A 1 191 ? 32.044 8.583 -32.085 1.00 86.44 191 ARG A C 1
ATOM 1503 O O . ARG A 1 191 ? 33.099 8.594 -32.711 1.00 86.44 191 ARG A O 1
ATOM 1510 N N . CYS A 1 192 ? 30.968 9.262 -32.480 1.00 83.44 192 CYS A N 1
ATOM 1511 C CA . CYS A 1 192 ? 30.967 10.126 -33.659 1.00 83.44 192 CYS A CA 1
ATOM 1512 C C . CYS A 1 192 ? 31.961 11.285 -33.511 1.00 83.44 192 CYS A C 1
ATOM 1514 O O . CYS A 1 192 ? 32.694 11.574 -34.457 1.00 83.44 192 CYS A O 1
ATOM 1516 N N . GLN A 1 193 ? 32.025 11.914 -32.332 1.00 82.69 193 GLN A N 1
ATOM 1517 C CA . GLN A 1 193 ? 33.004 12.963 -32.039 1.00 82.69 193 GLN A CA 1
ATOM 1518 C C . GLN A 1 193 ? 34.434 12.422 -32.086 1.00 82.69 193 GLN A C 1
ATOM 1520 O O . GLN A 1 193 ? 35.243 12.966 -32.822 1.00 82.69 193 GLN A O 1
ATOM 1525 N N . LEU A 1 194 ? 34.727 11.311 -31.409 1.00 80.44 194 LEU A N 1
ATOM 1526 C CA . LEU A 1 194 ? 36.043 10.661 -31.430 1.00 80.44 194 LEU A CA 1
ATOM 1527 C C . LEU A 1 194 ? 36.487 10.282 -32.848 1.00 80.44 194 LEU A C 1
ATOM 1529 O O . LEU A 1 194 ? 37.645 10.478 -33.202 1.00 80.44 194 LEU A O 1
ATOM 1533 N N . ALA A 1 195 ? 35.569 9.773 -33.673 1.00 78.69 195 ALA A N 1
ATOM 1534 C CA . ALA A 1 195 ? 35.856 9.399 -35.056 1.00 78.69 195 ALA A CA 1
ATOM 1535 C C . ALA A 1 195 ? 36.125 10.610 -35.967 1.00 78.69 195 ALA A C 1
ATOM 1537 O O . ALA A 1 195 ? 36.828 10.483 -36.969 1.00 78.69 195 ALA A O 1
ATOM 1538 N N . THR A 1 196 ? 35.571 11.782 -35.641 1.00 76.44 196 THR A N 1
ATOM 1539 C CA . THR A 1 196 ? 35.774 13.022 -36.410 1.00 76.44 196 THR A CA 1
ATOM 1540 C C . THR A 1 196 ? 36.928 13.871 -35.882 1.00 76.44 196 THR A C 1
ATOM 1542 O O . THR A 1 196 ? 37.571 14.581 -36.659 1.00 76.44 196 THR A O 1
ATOM 1545 N N . THR A 1 197 ? 37.253 13.781 -34.593 1.00 71.50 197 THR A N 1
ATOM 1546 C CA . THR A 1 197 ? 38.414 14.449 -34.006 1.00 71.50 197 THR A CA 1
ATOM 1547 C C . THR A 1 197 ? 39.692 13.696 -34.364 1.00 71.50 197 THR A C 1
ATOM 1549 O O . THR A 1 197 ? 40.019 12.678 -33.764 1.00 71.50 197 THR A O 1
ATOM 1552 N N . LYS A 1 198 ? 40.470 14.224 -35.314 1.00 67.50 198 LYS A N 1
ATOM 1553 C CA . LYS A 1 198 ? 41.867 13.813 -35.512 1.00 67.50 198 LYS A CA 1
ATOM 1554 C C . LYS A 1 198 ? 42.735 14.442 -34.422 1.00 67.50 198 LYS A C 1
ATOM 1556 O O . LYS A 1 198 ? 43.393 15.450 -34.666 1.00 67.50 198 LYS A O 1
ATOM 1561 N N . THR A 1 199 ? 42.716 13.898 -33.211 1.00 66.31 199 THR A N 1
ATOM 1562 C CA . THR A 1 199 ? 43.719 14.254 -32.203 1.00 66.31 199 THR A CA 1
ATOM 1563 C C . THR A 1 199 ? 44.973 13.413 -32.457 1.00 66.31 199 THR A C 1
ATOM 1565 O O . THR A 1 199 ? 44.909 12.185 -32.386 1.00 66.31 199 THR A O 1
ATOM 1568 N N . PRO A 1 200 ? 46.124 14.017 -32.805 1.00 66.81 200 PRO A N 1
ATOM 1569 C CA . PRO A 1 200 ? 47.369 13.269 -32.821 1.00 66.81 200 PRO A CA 1
ATOM 1570 C C . PRO A 1 200 ? 47.689 12.858 -31.383 1.00 66.81 200 PRO A C 1
ATOM 1572 O O . PRO A 1 200 ? 47.693 13.684 -30.468 1.00 66.81 200 PRO A O 1
ATOM 1575 N N . PHE A 1 201 ? 47.918 11.566 -31.173 1.00 70.06 201 PHE A N 1
ATOM 1576 C CA . PHE A 1 201 ? 48.429 11.067 -29.907 1.00 70.06 201 PHE A CA 1
ATOM 1577 C C . PHE A 1 201 ? 49.861 11.590 -29.728 1.00 70.06 201 PHE A C 1
ATOM 1579 O O . PHE A 1 201 ? 50.780 11.124 -30.393 1.00 70.06 201 PHE A O 1
ATOM 1586 N N . SER A 1 202 ? 50.037 12.583 -28.854 1.00 66.75 202 SER A N 1
ATOM 1587 C CA . SER A 1 202 ? 51.350 13.159 -28.510 1.00 66.75 202 SER A CA 1
ATOM 1588 C C . SER A 1 202 ? 51.998 12.487 -27.292 1.00 66.75 202 SER A C 1
ATOM 1590 O O . SER A 1 202 ? 52.945 13.023 -26.721 1.00 66.75 202 SER A O 1
ATOM 1592 N N . GLY A 1 203 ? 51.461 11.348 -26.849 1.00 68.50 203 GLY A N 1
ATOM 1593 C CA . GLY A 1 203 ? 52.036 10.562 -25.764 1.00 68.50 203 GLY A CA 1
ATOM 1594 C C . GLY A 1 203 ? 53.159 9.655 -26.264 1.00 68.50 203 GLY A C 1
ATOM 1595 O O . GLY A 1 203 ? 53.147 9.203 -27.406 1.00 68.50 203 GLY A O 1
ATOM 1596 N N . SER A 1 204 ? 54.118 9.356 -25.393 1.00 69.06 204 SER A N 1
ATOM 1597 C CA . SER A 1 204 ? 55.025 8.221 -25.568 1.00 69.06 204 SER A CA 1
ATOM 1598 C C . SER A 1 204 ? 54.533 7.104 -24.656 1.00 69.06 204 SER A C 1
ATOM 1600 O O . SER A 1 204 ? 54.389 7.321 -23.452 1.00 69.06 204 SER A O 1
ATOM 1602 N N . LEU A 1 205 ? 54.221 5.934 -25.215 1.00 67.12 205 LEU A N 1
ATOM 1603 C CA . LEU A 1 205 ? 53.947 4.748 -24.407 1.00 67.12 205 LEU A CA 1
ATOM 1604 C C . LEU A 1 205 ? 55.296 4.229 -23.911 1.00 67.12 205 LEU A C 1
ATOM 1606 O O . LEU A 1 205 ? 56.092 3.708 -24.690 1.00 67.12 205 LEU A O 1
ATOM 1610 N N . VAL A 1 206 ? 55.579 4.440 -22.627 1.00 69.62 206 VAL A N 1
ATOM 1611 C CA . VAL A 1 206 ? 56.785 3.911 -21.987 1.00 69.62 206 VAL A CA 1
ATOM 1612 C C . VAL A 1 206 ? 56.699 2.383 -22.034 1.00 69.62 206 VAL A C 1
ATOM 1614 O O . VAL A 1 206 ? 55.704 1.821 -21.582 1.00 69.62 206 VAL A O 1
ATOM 1617 N N . SER A 1 207 ? 57.711 1.728 -22.614 1.00 62.75 207 SER A N 1
ATOM 1618 C CA . SER A 1 207 ? 57.715 0.282 -22.910 1.00 62.75 207 SER A CA 1
ATOM 1619 C C . SER A 1 207 ? 57.348 -0.588 -21.702 1.00 62.75 207 SER A C 1
ATOM 1621 O O . SER A 1 207 ? 56.652 -1.583 -21.855 1.00 62.75 207 SER A O 1
ATOM 1623 N N . GLU A 1 208 ? 57.752 -0.165 -20.503 1.00 65.00 208 GLU A N 1
ATOM 1624 C CA . GLU A 1 208 ? 57.529 -0.868 -19.233 1.00 65.00 208 GLU A CA 1
ATOM 1625 C C . GLU A 1 208 ? 56.034 -1.021 -18.882 1.00 65.00 208 GLU A C 1
ATOM 1627 O O . GLU A 1 208 ? 55.625 -2.026 -18.313 1.00 65.00 208 GLU A O 1
ATOM 1632 N N . VAL A 1 209 ? 55.179 -0.076 -19.295 1.00 64.50 209 VAL A N 1
ATOM 1633 C CA . VAL A 1 209 ? 53.735 -0.099 -18.984 1.00 64.50 209 VAL A CA 1
ATOM 1634 C C . VAL A 1 209 ? 52.995 -1.183 -19.774 1.00 64.50 209 VAL A C 1
ATOM 1636 O O . VAL A 1 209 ? 51.943 -1.660 -19.346 1.00 64.50 209 VAL A O 1
ATOM 1639 N N . ILE A 1 210 ? 53.523 -1.571 -20.938 1.00 66.75 210 ILE A N 1
ATOM 1640 C CA . ILE A 1 210 ? 52.910 -2.602 -21.783 1.00 66.75 210 ILE A CA 1
ATOM 1641 C C . ILE A 1 210 ? 53.167 -3.983 -21.178 1.00 66.75 210 ILE A C 1
ATOM 1643 O O . ILE A 1 210 ? 52.233 -4.780 -21.089 1.00 66.75 210 ILE A O 1
ATOM 1647 N N . ASP A 1 211 ? 54.391 -4.228 -20.709 1.00 65.12 211 ASP A N 1
ATOM 1648 C CA . ASP A 1 211 ? 54.790 -5.507 -20.119 1.00 65.12 211 ASP A CA 1
ATOM 1649 C C . ASP A 1 211 ? 54.068 -5.772 -18.784 1.00 65.12 211 ASP A C 1
ATOM 1651 O O . ASP A 1 211 ? 53.597 -6.885 -18.555 1.00 65.12 211 ASP A O 1
ATOM 1655 N N . ASP A 1 212 ? 53.854 -4.737 -17.962 1.00 67.06 212 ASP A N 1
ATOM 1656 C CA . ASP A 1 212 ? 53.107 -4.836 -16.694 1.00 67.06 212 ASP A CA 1
ATOM 1657 C C . ASP A 1 212 ? 51.583 -4.991 -16.874 1.00 67.06 212 ASP A C 1
ATOM 1659 O O . ASP A 1 212 ? 50.867 -5.370 -15.943 1.00 67.06 212 ASP A O 1
ATOM 1663 N N . SER A 1 213 ? 51.060 -4.689 -18.067 1.00 69.75 213 SER A N 1
ATOM 1664 C CA . SER A 1 213 ? 49.623 -4.774 -18.373 1.00 69.75 213 SER A CA 1
ATOM 1665 C C . SER A 1 213 ? 49.193 -6.150 -18.892 1.00 69.75 213 SER A C 1
ATOM 1667 O O . SER A 1 213 ? 47.992 -6.394 -19.050 1.00 69.75 213 SER A O 1
ATOM 1669 N N . ILE A 1 214 ? 50.139 -7.053 -19.168 1.00 74.44 214 ILE A N 1
ATOM 1670 C CA . ILE A 1 214 ? 49.853 -8.421 -19.604 1.00 74.44 214 ILE A CA 1
ATOM 1671 C C . ILE A 1 214 ? 49.875 -9.327 -18.365 1.00 74.44 214 ILE A C 1
ATOM 1673 O O . ILE A 1 214 ? 50.918 -9.458 -17.724 1.00 74.44 214 ILE A O 1
ATOM 1677 N N . PRO A 1 215 ? 48.752 -9.980 -18.007 1.00 67.50 215 PRO A N 1
ATOM 1678 C CA . PRO A 1 215 ? 48.744 -10.943 -16.916 1.00 67.50 215 PRO A CA 1
ATOM 1679 C C . PRO A 1 215 ? 49.781 -12.043 -17.181 1.00 67.50 215 PRO A C 1
ATOM 1681 O O . PRO A 1 215 ? 49.839 -12.541 -18.311 1.00 67.50 215 PRO A O 1
ATOM 1684 N N . PRO A 1 216 ? 50.580 -12.448 -16.177 1.00 69.06 216 PRO A N 1
ATOM 1685 C CA . PRO A 1 216 ? 51.576 -13.486 -16.377 1.00 69.06 216 PRO A CA 1
ATOM 1686 C C . PRO A 1 216 ? 50.903 -14.779 -16.867 1.00 69.06 216 PRO A C 1
ATOM 1688 O O . PRO A 1 216 ? 49.812 -15.118 -16.393 1.00 69.06 216 PRO A O 1
ATOM 1691 N N . PRO A 1 217 ? 51.516 -15.487 -17.832 1.00 70.75 217 PRO A N 1
ATOM 1692 C CA . PRO A 1 217 ? 50.960 -16.729 -18.347 1.00 70.75 217 PRO A CA 1
ATOM 1693 C C . PRO A 1 217 ? 50.854 -17.775 -17.227 1.00 70.75 217 PRO A C 1
ATOM 1695 O O . PRO A 1 217 ? 51.727 -17.848 -16.361 1.00 70.75 217 PRO A O 1
ATOM 1698 N N . LEU A 1 218 ? 49.757 -18.542 -17.258 1.00 56.09 218 LEU A N 1
ATOM 1699 C CA . LEU A 1 218 ? 49.452 -19.636 -16.326 1.00 56.09 218 LEU A CA 1
ATOM 1700 C C . LEU A 1 218 ? 50.462 -20.785 -16.414 1.00 56.09 218 LEU A C 1
ATOM 1702 O O . LEU A 1 218 ? 50.840 -21.147 -17.553 1.00 56.09 218 LEU A O 1
#

Secondary structure (DSSP, 8-state):
-------------S----TTS-TTT-----S-PPP-HHHHHHHHHHHHHHHHTT--SS---GGGG-SSS-HHHHHHHTT----HHHHHHT-HHHHHHHHHHHHS---TT-EEHHHHHHHHHHHHHHTT---S---HHHHHHHHHHH-TTEEEEEETTEEEEEEHHHHHHHHHHHHT-HHHHHHHHHHHHHHHHHHH----------HHHHHTTSPPP-

Sequence (218 aa):
MAKIIRLLASSADIWETDWTKWCLCQEVPTDLLKSSDEGYTMLGKNIPLFHELNAIPIPLDIRRLNHGEGIESTMKKENAKYHNLCRIKFNNTKLERAQKSKMSPIPSGSSSDSDLANLYEERLAQLGSSSEQVHSTRLKDKLLQKMPKLEAHTKGRDVLSMFEKDIGPAIAFACGYNDTMHMAKTAEMIRCQLATTKTPFSGSLVSEVIDDSIPPPL

Organism: Mytilus galloprovincialis (NCBI:txid29158)